Protein AF-A0A7K4HQV3-F1 (afdb_monomer_lite)

pLDDT: mean 88.68, std 7.86, range [53.97, 97.81]

Foldseek 3Di:
DLVQVVCVQQVVRADEDEDPPADFDPAFQDRRNYTYRGPWDFFPCLSVVLVVLSVQLNPDPALQSNLLSLLLSLVSCLQGTPDPVSVVSSVVNNVVSLVVADDFFDDDDFQEAEEADAPPPDQLLCCLVVPVLVVQVVQADPLDRRHFKYKYQADPRGGGRAHQDDDDVSQVVSQVNNCVRCVVSQKHWHWDFRDHPNHTMIMIGMDGNRPD

Secondary structure (DSSP, 8-state):
-HHHHHHHHHS---EEE--TTSPEEEEEEEETTEEEEE-----TTHHHHHHHHHHHHHH--SHHHHHHHHHHHHHHHHHH---HHHHHHHHHHHHHHHHH---SBPPP-SSEEEE-----S--HHHHIIIIIHHHHHHTEETTEES-SEEEESB-TTSBB--BSS--HHHHHHHHHHHHHHHGGGTEEEEEEEEEETTEEEEEEEEEE----

Structure (mmCIF, N/CA/C/O backbone):
data_AF-A0A7K4HQV3-F1
#
_entry.id   AF-A0A7K4HQV3-F1
#
loop_
_atom_site.group_PDB
_atom_site.id
_atom_site.type_symbol
_atom_site.label_atom_id
_atom_site.label_alt_id
_atom_site.label_comp_id
_atom_site.label_asym_id
_atom_site.label_entity_id
_atom_site.label_seq_id
_atom_site.pdbx_PDB_ins_code
_atom_site.Cartn_x
_atom_site.Cartn_y
_atom_site.Cartn_z
_atom_site.occupancy
_atom_site.B_iso_or_equiv
_atom_site.auth_seq_id
_atom_site.auth_comp_id
_atom_site.auth_asym_id
_atom_site.auth_atom_id
_atom_site.pdbx_PDB_model_num
ATOM 1 N N . MET A 1 1 ? 1.157 14.072 -17.081 1.00 61.38 1 MET A N 1
ATOM 2 C CA . MET A 1 1 ? 2.153 13.001 -16.884 1.00 61.38 1 MET A CA 1
ATOM 3 C C . MET A 1 1 ? 1.734 12.016 -15.798 1.00 61.38 1 MET A C 1
ATOM 5 O O . MET A 1 1 ? 1.505 10.875 -16.153 1.00 61.38 1 MET A O 1
ATOM 9 N N . THR A 1 2 ? 1.548 12.394 -14.525 1.00 72.12 2 THR A N 1
ATOM 10 C CA . THR A 1 2 ? 1.150 11.425 -13.471 1.00 72.12 2 THR A CA 1
ATOM 11 C C . THR A 1 2 ? -0.140 10.670 -13.790 1.00 72.12 2 THR A C 1
ATOM 13 O O . THR A 1 2 ? -0.181 9.453 -13.650 1.00 72.12 2 THR A O 1
ATOM 16 N N . ASP A 1 3 ? -1.152 11.357 -14.324 1.00 82.06 3 ASP A N 1
ATOM 17 C CA . ASP A 1 3 ? -2.399 10.707 -14.744 1.00 82.06 3 ASP A CA 1
ATOM 18 C C . ASP A 1 3 ? -2.181 9.700 -15.883 1.00 82.06 3 ASP A C 1
ATOM 20 O O . ASP A 1 3 ? -2.822 8.657 -15.922 1.00 82.06 3 ASP A O 1
ATOM 24 N N . GLU A 1 4 ? -1.234 9.960 -16.787 1.00 87.94 4 GLU A N 1
ATOM 25 C CA . GLU A 1 4 ? -0.892 9.036 -17.874 1.00 87.94 4 GLU A CA 1
ATOM 26 C C . GLU A 1 4 ? -0.144 7.812 -17.341 1.00 87.94 4 GLU A C 1
ATOM 28 O O . GLU A 1 4 ? -0.371 6.705 -17.820 1.00 87.94 4 GLU A O 1
ATOM 33 N N . ILE A 1 5 ? 0.702 7.993 -16.322 1.00 89.44 5 ILE A N 1
ATOM 34 C CA . ILE A 1 5 ? 1.393 6.907 -15.616 1.00 89.44 5 ILE A CA 1
ATOM 35 C C . ILE A 1 5 ? 0.377 6.050 -14.859 1.00 89.44 5 ILE A C 1
ATOM 37 O O . ILE A 1 5 ? 0.402 4.828 -14.987 1.00 89.44 5 ILE A O 1
ATOM 41 N N . TYR A 1 6 ? -0.562 6.676 -14.143 1.00 90.81 6 TYR A N 1
ATOM 42 C CA . TYR A 1 6 ? -1.665 5.984 -13.478 1.00 90.81 6 TYR A CA 1
ATOM 43 C C . TYR A 1 6 ? -2.472 5.147 -14.478 1.00 90.81 6 TYR A C 1
ATOM 45 O O . TYR A 1 6 ? -2.647 3.944 -14.283 1.00 90.81 6 TYR A O 1
ATOM 53 N N . GLN A 1 7 ? -2.914 5.761 -15.582 1.00 91.25 7 GLN A N 1
ATOM 54 C CA . GLN A 1 7 ? -3.636 5.070 -16.656 1.00 91.25 7 GLN A CA 1
ATOM 55 C C . GLN A 1 7 ? -2.802 3.934 -17.255 1.00 91.25 7 GLN A C 1
ATOM 57 O O . GLN A 1 7 ? -3.329 2.886 -17.625 1.00 91.25 7 GLN A O 1
ATOM 62 N N . SER A 1 8 ? -1.487 4.110 -17.33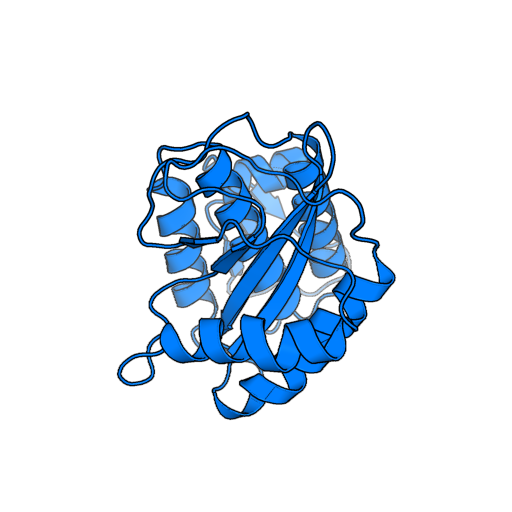7 1.00 93.25 8 SER A N 1
ATOM 63 C CA . SER A 1 8 ? -0.609 3.090 -17.886 1.00 93.25 8 SER A CA 1
ATOM 64 C C . SER A 1 8 ? -0.467 1.869 -16.988 1.00 93.25 8 SER A C 1
ATOM 66 O O . SER A 1 8 ? -0.562 0.731 -17.454 1.00 93.25 8 SER A O 1
ATOM 68 N N . ILE A 1 9 ? -0.319 2.088 -15.685 1.00 92.88 9 ILE A N 1
ATOM 69 C CA . ILE A 1 9 ? -0.199 1.006 -14.710 1.00 92.88 9 ILE A CA 1
ATOM 70 C C . ILE A 1 9 ? -1.549 0.294 -14.537 1.00 92.88 9 ILE A C 1
ATOM 72 O O . ILE A 1 9 ? -1.620 -0.936 -14.616 1.00 92.88 9 ILE A O 1
ATOM 76 N N . PHE A 1 10 ? -2.629 1.052 -14.325 1.00 93.44 10 PHE A N 1
ATOM 77 C CA . PHE A 1 10 ? -3.904 0.510 -13.846 1.00 93.44 10 PHE A CA 1
ATOM 78 C C . PHE A 1 10 ? -4.981 0.338 -14.925 1.00 93.44 10 PHE A C 1
ATOM 80 O O . PHE A 1 10 ? -5.862 -0.502 -14.753 1.00 93.44 10 PHE A O 1
ATOM 87 N N . GLU A 1 11 ? -4.902 1.060 -16.045 1.00 90.75 11 GLU A N 1
ATOM 88 C CA . GLU A 1 11 ? -5.915 1.056 -17.122 1.00 90.75 11 GLU A CA 1
ATOM 89 C C . GLU A 1 11 ? -5.365 0.526 -18.458 1.00 90.75 11 GLU A C 1
ATOM 91 O O . GLU A 1 11 ? -6.038 0.556 -19.484 1.00 90.75 11 GLU A O 1
ATOM 96 N N . SER A 1 12 ? -4.153 -0.033 -18.441 1.00 87.62 12 SER A N 1
ATOM 97 C CA . SER A 1 12 ? -3.495 -0.674 -19.588 1.00 87.62 12 SER A CA 1
ATOM 98 C C . SER A 1 12 ? -3.219 0.249 -20.785 1.00 87.62 12 SER A C 1
ATOM 100 O O . SER A 1 12 ? -3.089 -0.217 -21.918 1.00 87.62 12 SER A O 1
ATOM 102 N N . LYS A 1 13 ? -3.108 1.564 -20.559 1.00 91.75 13 LYS A N 1
ATOM 103 C CA . LYS A 1 13 ? -2.711 2.529 -21.595 1.00 91.75 13 LYS A CA 1
ATOM 104 C C . LYS A 1 13 ? -1.194 2.451 -21.837 1.00 91.75 13 LYS A C 1
ATOM 106 O O . LYS A 1 13 ? -0.432 2.727 -20.916 1.00 91.75 13 LYS A O 1
ATOM 111 N N . PRO A 1 14 ? -0.694 2.108 -23.032 1.00 92.44 14 PRO A N 1
ATOM 112 C CA . PRO A 1 14 ? 0.750 2.024 -23.248 1.00 92.44 14 PRO A CA 1
ATOM 113 C C . PRO A 1 14 ? 1.439 3.372 -23.008 1.00 92.44 14 PRO A C 1
ATOM 115 O O . PRO A 1 14 ? 1.027 4.389 -23.566 1.00 92.44 14 PRO A O 1
ATOM 118 N N . LEU A 1 15 ? 2.494 3.373 -22.193 1.00 92.31 15 LEU A N 1
ATOM 119 C CA . LEU A 1 15 ? 3.346 4.539 -21.969 1.00 92.31 15 LEU A CA 1
ATOM 120 C C . LEU A 1 15 ? 4.792 4.078 -21.809 1.00 92.31 15 LEU A C 1
ATOM 122 O O . LEU A 1 15 ? 5.076 3.157 -21.048 1.00 92.31 15 LEU A O 1
ATOM 126 N N . ALA A 1 16 ? 5.710 4.736 -22.508 1.00 88.50 16 ALA A N 1
ATOM 127 C CA . ALA A 1 16 ? 7.138 4.555 -22.301 1.00 88.50 16 ALA A CA 1
ATOM 128 C C . ALA A 1 16 ? 7.697 5.795 -21.605 1.00 88.50 16 ALA A C 1
ATOM 130 O O . ALA A 1 16 ? 7.571 6.902 -22.127 1.00 88.50 16 ALA A O 1
ATOM 131 N N . LEU A 1 17 ? 8.319 5.603 -20.446 1.00 86.50 17 LEU A N 1
ATOM 132 C CA . LEU A 1 17 ? 9.032 6.648 -19.731 1.00 86.50 17 LEU A CA 1
ATOM 133 C C . LEU A 1 17 ? 10.531 6.467 -19.888 1.00 86.50 17 LEU A C 1
ATOM 135 O O . LEU A 1 17 ? 11.065 5.357 -19.829 1.00 86.50 17 LEU A O 1
ATOM 139 N N . TRP A 1 18 ? 11.194 7.600 -20.050 1.00 82.50 18 TRP A N 1
ATOM 140 C CA . TRP A 1 18 ? 12.636 7.704 -20.034 1.00 82.50 18 TRP A CA 1
ATOM 141 C C . TRP A 1 18 ? 13.006 9.036 -19.391 1.00 82.50 18 TRP A C 1
ATOM 143 O O . TRP A 1 18 ? 12.578 10.092 -19.861 1.00 82.50 18 TRP A O 1
ATOM 153 N N . HIS A 1 19 ? 13.760 8.988 -18.297 1.00 75.62 19 HIS A N 1
ATOM 154 C CA . HIS A 1 19 ? 14.348 10.191 -17.720 1.00 75.62 19 HIS A CA 1
ATOM 155 C C . HIS A 1 19 ? 15.583 10.599 -18.534 1.00 75.62 19 HIS A C 1
ATOM 157 O O . HIS A 1 19 ? 16.521 9.815 -18.684 1.00 75.62 19 HIS A O 1
ATOM 163 N N . ALA A 1 20 ? 15.566 11.817 -19.079 1.00 71.81 20 ALA A N 1
ATOM 164 C CA . ALA A 1 20 ? 16.647 12.325 -19.913 1.00 71.81 20 ALA A CA 1
ATOM 165 C C . ALA A 1 20 ? 17.955 12.442 -19.113 1.00 71.81 20 ALA A C 1
ATOM 167 O O . ALA A 1 20 ? 17.962 12.923 -17.982 1.00 71.81 20 ALA A O 1
ATOM 168 N N . GLY A 1 21 ? 19.066 12.026 -19.724 1.00 72.06 21 GLY A N 1
ATOM 169 C CA . GLY A 1 21 ? 20.391 12.046 -19.093 1.00 72.06 21 GLY A CA 1
ATOM 170 C C . GLY A 1 21 ? 20.757 10.774 -18.322 1.00 72.06 21 GLY A C 1
ATOM 171 O O . GLY A 1 21 ? 21.879 10.681 -17.836 1.00 72.06 21 GLY A O 1
ATOM 172 N N . GLU A 1 22 ? 19.863 9.787 -18.247 1.00 77.25 22 GLU A N 1
ATOM 173 C CA . GLU A 1 22 ? 20.170 8.462 -17.701 1.00 77.25 22 GLU A CA 1
ATOM 174 C C . GLU A 1 22 ? 20.377 7.416 -18.804 1.00 77.25 22 GLU A C 1
ATOM 176 O O . GLU A 1 22 ? 19.813 7.505 -19.904 1.00 77.25 22 GLU A O 1
ATOM 181 N N . GLU A 1 23 ? 21.175 6.393 -18.487 1.00 80.88 23 GLU A N 1
ATOM 182 C CA . GLU A 1 23 ? 21.418 5.261 -19.378 1.00 80.88 23 GLU A CA 1
ATOM 183 C C . GLU A 1 23 ? 20.122 4.517 -19.705 1.00 80.88 23 GLU A C 1
ATOM 185 O O . GLU A 1 23 ? 19.252 4.304 -18.856 1.00 80.88 23 GLU A O 1
ATOM 190 N N . THR A 1 24 ? 20.008 4.101 -20.965 1.00 81.38 24 THR A N 1
ATOM 191 C CA . THR A 1 24 ? 18.892 3.274 -21.421 1.00 81.38 24 THR A CA 1
ATOM 192 C C . THR A 1 24 ? 19.190 1.811 -21.115 1.00 81.38 24 THR A C 1
ATOM 194 O O . THR A 1 24 ? 20.254 1.308 -21.470 1.00 81.38 24 THR A O 1
ATOM 197 N N . ALA A 1 25 ? 18.249 1.127 -20.472 1.00 81.44 25 ALA A N 1
ATOM 1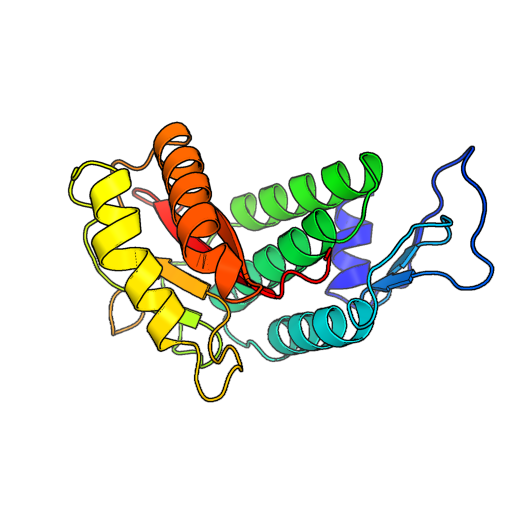98 C CA . ALA A 1 25 ? 18.327 -0.304 -20.230 1.00 81.44 25 ALA A CA 1
ATOM 199 C C . ALA A 1 25 ? 18.208 -1.089 -21.545 1.00 81.44 25 ALA A C 1
ATOM 201 O O . ALA A 1 25 ? 17.421 -0.725 -22.422 1.00 81.44 25 ALA A O 1
ATOM 202 N N . GLY A 1 26 ? 18.936 -2.205 -21.651 1.00 77.50 26 GLY A N 1
ATOM 203 C CA . GLY A 1 26 ? 18.688 -3.201 -22.700 1.00 77.50 26 GLY A CA 1
ATOM 204 C C . GLY A 1 26 ? 17.308 -3.849 -22.550 1.00 77.50 26 GLY A C 1
ATOM 205 O O . GLY A 1 26 ? 16.605 -4.017 -23.543 1.00 77.50 26 GLY A O 1
ATOM 206 N N . ASP A 1 27 ? 16.900 -4.095 -21.300 1.00 80.81 27 ASP A N 1
ATOM 207 C CA . ASP A 1 27 ? 15.597 -4.646 -20.926 1.00 80.81 27 ASP A CA 1
ATOM 208 C C . ASP A 1 27 ? 14.841 -3.661 -20.013 1.00 80.81 27 ASP A C 1
ATOM 210 O O . ASP A 1 27 ? 15.219 -3.473 -18.854 1.00 80.81 27 ASP A O 1
ATOM 214 N N . PRO A 1 28 ? 13.784 -2.993 -20.513 1.00 85.00 28 PRO A N 1
ATOM 215 C CA . PRO A 1 28 ? 12.983 -2.065 -19.721 1.00 85.00 28 PRO A CA 1
ATOM 216 C C . PRO A 1 28 ? 12.217 -2.755 -18.589 1.00 85.00 28 PRO A C 1
ATOM 218 O O . PRO A 1 28 ? 11.672 -3.846 -18.760 1.00 85.00 28 PRO A O 1
ATOM 221 N N . ILE A 1 29 ? 12.052 -2.056 -17.468 1.00 87.75 29 ILE A N 1
ATOM 222 C CA . ILE A 1 29 ? 11.147 -2.492 -16.400 1.00 87.75 29 ILE A CA 1
ATOM 223 C C . ILE A 1 29 ? 9.708 -2.262 -16.854 1.00 87.75 29 ILE A C 1
ATOM 225 O O . ILE A 1 29 ? 9.362 -1.177 -17.328 1.00 87.75 29 ILE A O 1
ATOM 229 N N . VAL A 1 30 ? 8.853 -3.272 -16.687 1.00 89.12 30 VAL A N 1
ATOM 230 C CA . VAL A 1 30 ? 7.440 -3.203 -17.075 1.00 89.12 30 VAL A CA 1
ATOM 231 C C . VAL A 1 30 ? 6.542 -3.266 -15.844 1.00 89.12 30 VAL A C 1
ATOM 233 O O . VAL A 1 30 ? 6.602 -4.216 -15.066 1.00 89.12 30 VAL A O 1
ATOM 236 N N . ILE A 1 31 ? 5.673 -2.264 -15.691 1.00 91.12 31 ILE A N 1
ATOM 237 C CA . ILE A 1 31 ? 4.685 -2.165 -14.611 1.00 91.12 31 ILE A CA 1
ATOM 238 C C . ILE A 1 31 ? 3.304 -1.968 -15.239 1.00 91.12 31 ILE A C 1
ATOM 240 O O . ILE A 1 31 ? 2.933 -0.868 -15.643 1.00 91.12 31 ILE A O 1
ATOM 244 N N . GLY A 1 32 ? 2.524 -3.042 -15.363 1.00 90.50 32 GLY A N 1
ATOM 245 C CA . GLY A 1 32 ? 1.294 -2.996 -16.158 1.00 90.50 32 GLY A CA 1
ATOM 246 C C . GLY A 1 32 ? 1.617 -2.727 -17.628 1.00 90.50 32 GLY A C 1
ATOM 247 O O . GLY A 1 32 ? 2.295 -3.540 -18.250 1.00 90.50 32 GLY A O 1
ATOM 248 N N . SER A 1 33 ? 1.143 -1.609 -18.181 1.00 92.88 33 SER A N 1
ATOM 249 C CA . SER A 1 33 ? 1.500 -1.165 -19.540 1.00 92.88 33 SER A CA 1
ATOM 250 C C . SER A 1 33 ? 2.557 -0.057 -19.567 1.00 92.88 33 SER A C 1
ATOM 252 O O . SER A 1 33 ? 2.883 0.447 -20.646 1.00 92.88 33 SER A O 1
ATOM 254 N N . LEU A 1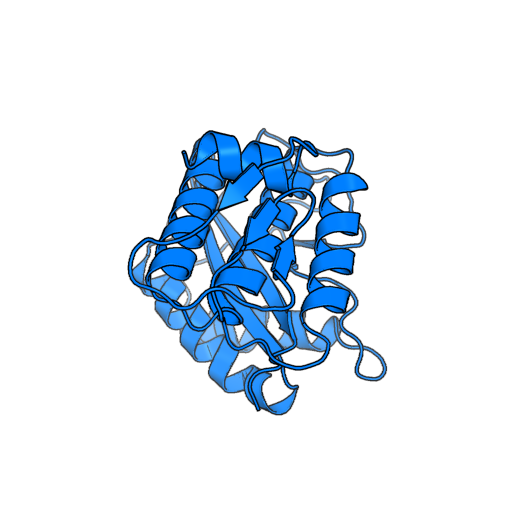 34 ? 3.101 0.306 -18.402 1.00 92.00 34 LEU A N 1
ATOM 255 C CA . LEU A 1 34 ? 4.186 1.268 -18.277 1.00 92.00 34 LEU A CA 1
ATOM 256 C C . LEU A 1 34 ? 5.517 0.577 -18.560 1.00 92.00 34 LEU A C 1
ATOM 258 O O . LEU A 1 34 ? 5.853 -0.404 -17.901 1.00 92.00 34 LEU A O 1
ATOM 262 N N . SER A 1 35 ? 6.290 1.117 -19.495 1.00 91.25 35 SER A N 1
ATOM 263 C CA . SER A 1 35 ? 7.657 0.689 -19.784 1.00 91.25 35 SER A CA 1
ATOM 264 C C . SER A 1 35 ? 8.640 1.763 -19.324 1.00 91.25 35 SER A C 1
ATOM 266 O O . SER A 1 35 ? 8.653 2.871 -19.857 1.00 91.25 35 SER A O 1
ATOM 268 N N . VAL A 1 36 ? 9.459 1.445 -18.326 1.00 89.25 36 VAL A N 1
ATOM 269 C CA . VAL A 1 36 ? 10.523 2.311 -17.811 1.00 89.25 36 VAL A CA 1
ATOM 270 C C . VAL A 1 36 ? 11.832 1.910 -18.473 1.00 89.25 36 VAL A C 1
ATOM 272 O O . VAL A 1 36 ? 12.352 0.823 -18.231 1.00 89.25 36 VAL A O 1
ATOM 275 N N . LYS A 1 37 ? 12.355 2.787 -19.332 1.00 88.50 37 LYS A N 1
ATOM 276 C CA . LYS A 1 37 ? 13.542 2.515 -20.156 1.00 88.50 37 LYS A CA 1
ATOM 277 C C . LYS A 1 37 ? 14.864 2.880 -19.485 1.00 88.50 37 LYS A C 1
ATOM 279 O O . LYS A 1 37 ? 15.915 2.657 -20.071 1.00 88.50 37 LYS A O 1
ATOM 284 N N . ASN A 1 38 ? 14.820 3.465 -18.294 1.00 85.81 38 ASN A N 1
ATOM 285 C CA . ASN A 1 38 ? 16.000 3.788 -17.499 1.00 85.81 38 ASN A CA 1
ATOM 286 C C . ASN A 1 38 ? 16.683 2.507 -16.996 1.00 85.81 38 ASN A C 1
ATOM 288 O O . ASN A 1 38 ? 16.000 1.555 -16.618 1.00 85.81 38 ASN A O 1
ATOM 292 N N . ASN A 1 39 ? 18.017 2.490 -16.971 1.00 84.31 39 ASN A N 1
ATOM 293 C CA . ASN A 1 39 ? 18.809 1.416 -16.371 1.00 84.31 39 ASN A CA 1
ATOM 294 C C . ASN A 1 39 ? 18.710 1.471 -14.837 1.00 84.31 39 ASN A C 1
ATOM 296 O O . ASN A 1 39 ? 19.554 2.059 -14.163 1.00 84.31 39 ASN A O 1
ATOM 300 N N . LEU A 1 40 ? 17.636 0.902 -14.288 1.00 82.62 40 LEU A N 1
ATOM 301 C CA . LEU A 1 40 ? 17.390 0.867 -12.849 1.00 82.62 40 LEU A CA 1
ATOM 302 C C . LEU A 1 40 ? 17.746 -0.503 -12.277 1.00 82.62 40 LEU A C 1
ATOM 304 O O . LEU A 1 40 ? 17.400 -1.541 -12.840 1.00 82.62 40 LEU A O 1
ATOM 308 N N . LYS A 1 41 ? 18.376 -0.505 -11.102 1.00 81.06 41 LYS A N 1
ATOM 309 C CA . LYS A 1 41 ? 18.556 -1.731 -10.325 1.00 81.06 41 LYS A CA 1
ATOM 310 C C . LYS A 1 41 ? 17.224 -2.147 -9.712 1.00 81.06 41 LYS A C 1
ATOM 312 O O . LYS A 1 41 ? 16.535 -1.334 -9.098 1.00 81.06 41 LYS A O 1
ATOM 317 N N . MET A 1 42 ? 16.894 -3.425 -9.853 1.00 83.00 42 MET A N 1
ATOM 318 C CA . MET A 1 42 ? 15.751 -4.053 -9.204 1.00 83.00 42 MET A CA 1
ATOM 319 C C . MET A 1 42 ? 16.185 -5.350 -8.528 1.00 83.00 42 MET A C 1
ATOM 321 O O . MET A 1 42 ? 16.917 -6.124 -9.147 1.00 83.00 42 MET A O 1
ATOM 325 N N . PRO A 1 43 ? 15.713 -5.623 -7.303 1.00 88.56 43 PRO A N 1
ATOM 326 C CA . PRO A 1 43 ? 15.921 -6.920 -6.683 1.00 88.56 43 PRO A CA 1
ATOM 327 C C . PRO A 1 43 ? 15.271 -8.062 -7.469 1.00 88.56 43 PRO A C 1
ATOM 329 O O . PRO A 1 43 ? 14.213 -7.896 -8.089 1.00 88.56 43 PRO A O 1
ATOM 332 N N . ASP A 1 44 ? 15.875 -9.245 -7.384 1.00 87.25 44 ASP A N 1
ATOM 333 C CA . ASP A 1 44 ? 15.338 -10.454 -8.002 1.00 87.25 44 ASP A CA 1
ATOM 334 C C . ASP A 1 44 ? 13.922 -10.762 -7.499 1.00 87.25 44 ASP A C 1
ATOM 336 O O . ASP A 1 44 ? 13.594 -10.623 -6.320 1.00 87.25 44 ASP A O 1
ATOM 340 N N . GLY A 1 45 ? 13.053 -11.191 -8.417 1.00 88.88 45 GLY A N 1
ATOM 341 C CA . GLY A 1 45 ? 11.659 -11.520 -8.113 1.00 88.88 45 GLY A CA 1
ATOM 342 C C . GLY A 1 45 ? 10.736 -10.312 -7.930 1.00 88.88 45 GLY A C 1
ATOM 343 O O . GLY A 1 45 ? 9.519 -10.504 -7.833 1.00 88.88 45 GLY A O 1
ATOM 344 N N . ALA A 1 46 ? 11.259 -9.079 -7.958 1.00 91.19 46 ALA A N 1
ATOM 345 C CA . ALA A 1 46 ? 10.436 -7.901 -7.724 1.00 91.19 46 ALA A CA 1
ATOM 346 C C . ALA A 1 46 ? 9.357 -7.690 -8.807 1.00 91.19 46 ALA A C 1
ATOM 348 O O . ALA A 1 46 ? 8.195 -7.405 -8.512 1.00 91.19 46 ALA A O 1
ATOM 349 N N . GLY A 1 47 ? 9.697 -7.948 -10.074 1.00 91.69 47 GLY A N 1
ATOM 350 C CA . GLY A 1 47 ? 8.727 -7.917 -11.175 1.00 91.69 47 GLY A CA 1
ATOM 351 C C . GLY A 1 47 ? 7.563 -8.896 -10.982 1.00 91.69 47 GLY A C 1
ATOM 352 O O . GLY A 1 47 ? 6.400 -8.522 -11.135 1.00 91.69 47 GLY A O 1
ATOM 353 N N . THR A 1 48 ? 7.856 -10.135 -10.576 1.00 92.38 48 THR A N 1
ATOM 354 C CA . THR A 1 48 ? 6.849 -11.186 -10.351 1.00 92.38 48 THR A CA 1
ATOM 355 C C . THR A 1 48 ? 5.889 -10.823 -9.219 1.00 92.38 48 THR A C 1
ATOM 357 O O . THR A 1 48 ? 4.671 -10.994 -9.342 1.00 92.38 48 THR A O 1
ATOM 360 N N . TYR A 1 49 ? 6.417 -10.285 -8.118 1.00 93.00 49 TYR A N 1
ATOM 361 C CA . TYR A 1 49 ? 5.588 -9.872 -6.991 1.00 93.00 49 TYR A CA 1
ATOM 362 C C . TYR A 1 49 ? 4.757 -8.625 -7.328 1.00 93.00 49 TYR A C 1
ATOM 364 O O . TYR A 1 49 ? 3.553 -8.596 -7.071 1.00 93.00 49 TYR A O 1
ATOM 372 N N . GLY A 1 50 ? 5.350 -7.638 -8.008 1.00 94.56 50 GLY A N 1
ATOM 373 C CA . GLY A 1 50 ? 4.626 -6.477 -8.527 1.00 94.56 50 GLY A CA 1
ATOM 374 C C . GLY A 1 50 ? 3.477 -6.861 -9.470 1.00 94.56 50 GLY A C 1
ATOM 375 O O . GLY A 1 50 ? 2.384 -6.302 -9.373 1.00 94.56 50 GLY A O 1
ATOM 376 N N . ALA A 1 51 ? 3.667 -7.870 -10.328 1.00 94.69 51 ALA A N 1
ATOM 377 C CA . ALA A 1 51 ? 2.605 -8.405 -11.182 1.00 94.69 51 ALA A CA 1
ATOM 378 C C . ALA A 1 51 ? 1.471 -9.061 -10.374 1.00 94.69 51 ALA A C 1
ATOM 380 O O . ALA A 1 51 ? 0.298 -8.892 -10.714 1.00 94.69 51 ALA A O 1
ATOM 381 N N . THR A 1 52 ? 1.802 -9.754 -9.279 1.00 94.75 52 THR A N 1
ATOM 382 C CA . THR A 1 52 ? 0.809 -10.322 -8.349 1.00 94.75 52 THR A CA 1
ATOM 383 C C . THR A 1 52 ? -0.052 -9.223 -7.729 1.00 94.75 52 THR A C 1
ATOM 385 O O . THR A 1 52 ? -1.280 -9.290 -7.789 1.00 94.75 52 THR A O 1
ATOM 388 N N . LEU A 1 53 ? 0.578 -8.169 -7.203 1.00 95.94 53 LEU A N 1
ATOM 389 C CA . LEU A 1 53 ? -0.124 -7.029 -6.611 1.00 95.94 53 LEU A CA 1
ATOM 390 C C . LEU A 1 53 ? -1.009 -6.293 -7.629 1.00 95.94 53 LEU A C 1
ATOM 392 O O . LEU A 1 53 ? -2.148 -5.929 -7.324 1.00 95.94 53 LEU A O 1
ATOM 396 N N . LEU A 1 54 ? -0.531 -6.120 -8.863 1.00 96.56 54 LEU A N 1
ATOM 397 C CA . LEU A 1 54 ? -1.338 -5.549 -9.940 1.00 96.56 54 LEU A CA 1
ATOM 398 C C . LEU A 1 54 ? -2.543 -6.441 -10.286 1.00 96.56 54 LEU A C 1
ATOM 400 O O . LEU A 1 54 ? -3.631 -5.931 -10.562 1.00 96.56 54 LEU A O 1
ATOM 404 N N . GLY A 1 55 ? -2.374 -7.764 -10.237 1.00 95.56 55 GLY A N 1
ATOM 405 C CA . GLY A 1 55 ? -3.462 -8.732 -10.373 1.00 95.56 55 GLY A CA 1
ATOM 406 C C . GLY A 1 55 ? -4.561 -8.523 -9.329 1.00 95.56 55 GLY A C 1
ATOM 407 O O . GLY A 1 55 ? -5.735 -8.464 -9.693 1.00 95.56 55 GLY A O 1
ATOM 408 N N . LEU A 1 56 ? -4.192 -8.310 -8.061 1.00 94.88 56 LEU A N 1
ATOM 409 C CA . LEU A 1 56 ? -5.143 -8.005 -6.982 1.00 94.88 56 LEU A CA 1
ATOM 410 C C . LEU A 1 56 ? -5.902 -6.697 -7.238 1.00 94.88 56 LEU A C 1
ATOM 412 O O . LEU A 1 56 ? -7.123 -6.653 -7.091 1.00 94.88 56 LEU A O 1
ATOM 416 N N . CYS A 1 57 ? -5.205 -5.651 -7.698 1.00 95.06 57 CYS A N 1
ATOM 417 C CA . CYS A 1 57 ? -5.842 -4.383 -8.068 1.00 95.06 57 CYS A CA 1
ATOM 418 C C . CYS A 1 57 ? -6.930 -4.588 -9.137 1.00 95.06 57 CYS A C 1
ATOM 420 O O . CYS A 1 57 ? -8.011 -4.007 -9.052 1.00 95.06 57 CYS A O 1
ATOM 422 N N . ARG A 1 58 ? -6.648 -5.421 -10.147 1.00 94.06 58 ARG A N 1
ATOM 423 C CA . ARG A 1 58 ? -7.575 -5.714 -11.253 1.00 94.06 58 ARG A CA 1
ATOM 424 C C . ARG A 1 58 ? -8.738 -6.612 -10.830 1.00 94.06 58 ARG A C 1
ATOM 426 O O . ARG A 1 58 ? -9.839 -6.448 -11.347 1.00 94.06 58 ARG A O 1
ATOM 433 N N . ALA A 1 59 ? -8.499 -7.546 -9.911 1.00 92.94 59 ALA A N 1
ATOM 434 C CA . ALA A 1 59 ? -9.512 -8.477 -9.422 1.00 92.94 59 ALA A CA 1
ATOM 435 C C . ALA A 1 59 ? -10.532 -7.814 -8.478 1.00 92.94 59 ALA A C 1
ATOM 437 O O . ALA A 1 59 ? -11.706 -8.189 -8.493 1.00 92.94 59 ALA A O 1
ATOM 438 N N . SER A 1 60 ? -10.108 -6.811 -7.699 1.00 91.88 60 SER A N 1
ATOM 439 C CA . SER A 1 60 ? -10.972 -6.107 -6.746 1.00 91.88 60 SER A CA 1
ATOM 440 C C . SER A 1 60 ? -12.126 -5.397 -7.451 1.00 91.88 60 SER A C 1
ATOM 442 O O . SER A 1 60 ? -11.914 -4.474 -8.245 1.00 91.88 60 SER A O 1
ATOM 444 N N . ARG A 1 61 ? -13.364 -5.786 -7.132 1.00 89.44 61 ARG A N 1
ATOM 445 C CA . ARG A 1 61 ? -14.588 -5.145 -7.651 1.00 89.44 61 ARG A CA 1
ATOM 446 C C . ARG A 1 61 ? -14.967 -3.894 -6.867 1.00 89.44 61 ARG A C 1
ATOM 448 O O . ARG A 1 61 ? -15.482 -2.950 -7.459 1.00 89.44 61 ARG A O 1
ATOM 455 N N . ASN A 1 62 ? -14.661 -3.876 -5.574 1.00 91.44 62 ASN A N 1
ATOM 456 C CA . ASN A 1 62 ? -14.904 -2.731 -4.716 1.00 91.44 62 ASN A CA 1
ATOM 457 C C . ASN A 1 62 ? -13.867 -1.629 -4.989 1.00 91.44 62 ASN A C 1
ATOM 459 O O . ASN A 1 62 ? -12.657 -1.886 -5.007 1.00 91.44 62 ASN A O 1
ATOM 463 N N . LEU A 1 63 ? -14.345 -0.404 -5.224 1.00 91.69 63 LEU A N 1
ATOM 464 C CA . LEU A 1 63 ? -13.495 0.739 -5.569 1.00 91.69 63 LEU A CA 1
ATOM 465 C C . LEU A 1 63 ? -12.572 1.139 -4.413 1.00 91.69 63 LEU A C 1
ATOM 467 O O . LEU A 1 63 ? -11.402 1.422 -4.652 1.00 91.69 63 LEU A O 1
ATOM 471 N N . ASN A 1 64 ? -13.056 1.088 -3.171 1.00 94.19 64 ASN A N 1
ATOM 472 C CA . ASN A 1 64 ? -12.268 1.441 -1.991 1.00 94.19 64 ASN A CA 1
ATOM 473 C C . ASN A 1 64 ? -11.119 0.456 -1.768 1.00 94.19 64 ASN A C 1
ATOM 475 O O . ASN A 1 64 ? -9.963 0.861 -1.636 1.00 94.19 64 ASN A O 1
ATOM 479 N N . THR A 1 65 ? -11.419 -0.844 -1.801 1.00 94.06 65 THR A N 1
ATOM 480 C CA . THR A 1 65 ? -10.411 -1.911 -1.752 1.00 94.06 65 THR A CA 1
ATOM 481 C C . THR A 1 65 ? -9.401 -1.749 -2.886 1.00 94.06 65 THR A C 1
ATOM 483 O O . THR A 1 65 ? -8.194 -1.798 -2.647 1.00 94.06 65 THR A O 1
ATOM 486 N N . ARG A 1 66 ? -9.873 -1.482 -4.112 1.00 94.81 66 ARG A N 1
ATOM 487 C CA . ARG A 1 66 ? -8.997 -1.258 -5.266 1.00 94.81 66 ARG A CA 1
ATOM 488 C C . ARG A 1 66 ? -8.048 -0.090 -5.012 1.00 94.81 66 ARG A C 1
ATOM 490 O O . ARG A 1 66 ? -6.852 -0.267 -5.203 1.00 94.81 66 ARG A O 1
ATOM 497 N N . SER A 1 67 ? -8.538 1.054 -4.542 1.00 95.31 67 SER A N 1
ATOM 498 C CA . SER A 1 67 ? -7.706 2.219 -4.214 1.00 95.31 67 SER A CA 1
ATOM 499 C C . SER A 1 67 ? -6.617 1.881 -3.189 1.00 95.31 67 SER A C 1
ATOM 501 O O . SER A 1 67 ? -5.449 2.205 -3.397 1.00 95.31 67 SER A O 1
ATOM 503 N N . ILE A 1 68 ? -6.952 1.153 -2.122 1.00 96.50 68 ILE A N 1
ATOM 504 C CA . ILE A 1 68 ? -5.969 0.715 -1.119 1.00 96.50 68 ILE A CA 1
ATOM 505 C C . ILE A 1 68 ? -4.915 -0.233 -1.719 1.00 96.50 68 ILE A C 1
ATOM 507 O O . ILE A 1 68 ? -3.723 -0.078 -1.456 1.00 96.50 68 ILE A O 1
ATOM 511 N N . LEU A 1 69 ? -5.322 -1.187 -2.560 1.00 96.44 69 LEU A N 1
ATOM 512 C CA . LEU A 1 69 ? -4.393 -2.098 -3.241 1.00 96.44 69 LEU A CA 1
ATOM 513 C C . LEU A 1 69 ? -3.498 -1.367 -4.254 1.00 96.44 69 LEU A C 1
ATOM 515 O O . LEU A 1 69 ? -2.329 -1.715 -4.411 1.00 96.44 69 LEU A O 1
ATOM 519 N N . GLN A 1 70 ? -4.012 -0.324 -4.908 1.00 96.88 70 GLN A N 1
ATOM 520 C CA . GLN A 1 70 ? -3.214 0.539 -5.779 1.00 96.88 70 GLN A CA 1
ATOM 521 C C . GLN A 1 70 ? -2.161 1.311 -4.976 1.00 96.88 70 GLN A C 1
ATOM 523 O O . GLN A 1 70 ? -1.012 1.375 -5.408 1.00 96.88 70 GLN A O 1
ATOM 528 N N . MET A 1 71 ? -2.509 1.828 -3.788 1.00 97.50 71 MET A N 1
ATOM 529 C CA . MET A 1 71 ? -1.531 2.441 -2.878 1.00 97.50 71 MET A CA 1
ATOM 530 C C . MET A 1 71 ? -0.441 1.443 -2.475 1.00 97.50 71 MET A C 1
ATOM 532 O O . MET A 1 71 ? 0.736 1.785 -2.527 1.00 97.50 71 MET A O 1
ATOM 536 N N . LEU A 1 72 ? -0.819 0.204 -2.143 1.00 97.56 72 LEU A N 1
ATOM 537 C CA . LEU A 1 72 ? 0.124 -0.873 -1.830 1.00 97.56 72 LEU A CA 1
ATOM 538 C C . LEU A 1 72 ? 1.085 -1.143 -2.995 1.00 97.56 72 LEU A C 1
ATOM 540 O O . LEU A 1 72 ? 2.287 -1.252 -2.774 1.00 97.56 72 LEU A O 1
ATOM 544 N N . LEU A 1 73 ? 0.578 -1.234 -4.230 1.00 97.19 73 LEU A N 1
ATOM 545 C CA . LEU A 1 73 ? 1.423 -1.414 -5.413 1.00 97.19 73 LEU A CA 1
ATOM 546 C C . LEU A 1 73 ? 2.391 -0.235 -5.590 1.00 97.19 73 LEU A C 1
ATOM 548 O O . LEU A 1 73 ? 3.559 -0.441 -5.914 1.00 97.19 73 LEU A O 1
ATOM 552 N N . CYS A 1 74 ? 1.921 0.996 -5.384 1.00 96.38 74 CYS A N 1
ATOM 553 C CA . CYS A 1 74 ? 2.770 2.175 -5.486 1.00 96.38 74 CYS A CA 1
ATOM 554 C C . CYS A 1 74 ? 3.857 2.201 -4.405 1.00 96.38 74 CYS A C 1
ATOM 556 O O . CYS A 1 74 ? 5.004 2.477 -4.744 1.00 96.38 74 CYS A O 1
ATOM 558 N N . GLU A 1 75 ? 3.541 1.873 -3.148 1.00 96.69 75 GLU A N 1
ATOM 559 C CA . GLU A 1 75 ? 4.546 1.784 -2.078 1.00 96.69 75 GLU A CA 1
ATOM 560 C C . GLU A 1 75 ? 5.547 0.656 -2.331 1.00 96.69 75 GLU A C 1
ATOM 562 O O . GLU A 1 75 ? 6.751 0.843 -2.175 1.00 96.69 75 GLU A O 1
ATOM 567 N N . TYR A 1 76 ? 5.076 -0.487 -2.830 1.00 96.06 76 TYR A N 1
ATOM 568 C CA . TYR A 1 76 ? 5.938 -1.593 -3.226 1.00 96.06 76 TYR A CA 1
ATOM 569 C C . TYR A 1 76 ? 7.000 -1.160 -4.250 1.00 96.06 76 TYR A C 1
ATOM 571 O O . TYR A 1 76 ? 8.191 -1.424 -4.064 1.00 96.06 76 TYR A O 1
ATOM 579 N N . TRP A 1 77 ? 6.585 -0.469 -5.316 1.00 93.94 77 TRP A N 1
ATOM 580 C CA . TRP A 1 77 ? 7.504 0.019 -6.345 1.00 93.94 77 TRP A CA 1
ATOM 581 C C . TRP A 1 77 ? 8.375 1.169 -5.861 1.00 93.94 77 TRP A C 1
ATOM 583 O O . TRP A 1 77 ? 9.567 1.185 -6.153 1.00 93.94 77 TRP A O 1
ATOM 593 N N . ARG A 1 78 ? 7.809 2.102 -5.092 1.00 92.81 78 ARG A N 1
ATOM 594 C CA . ARG A 1 78 ? 8.550 3.203 -4.468 1.00 92.81 78 ARG A CA 1
ATOM 595 C C . ARG A 1 78 ? 9.674 2.690 -3.578 1.00 92.81 78 ARG A C 1
ATOM 597 O O . ARG A 1 78 ? 10.763 3.254 -3.601 1.00 92.81 78 ARG A O 1
ATOM 604 N N . TYR A 1 79 ? 9.408 1.637 -2.809 1.00 92.69 79 TYR A N 1
ATOM 605 C CA . TYR A 1 79 ? 10.401 1.010 -1.957 1.00 92.69 79 TYR A CA 1
ATOM 606 C C . TYR A 1 79 ? 11.479 0.335 -2.803 1.00 92.69 79 TYR A C 1
ATOM 608 O O . TYR A 1 79 ? 12.651 0.647 -2.629 1.00 92.69 79 TYR A O 1
ATOM 616 N N . HIS A 1 80 ? 11.117 -0.546 -3.741 1.00 91.56 80 HIS A N 1
ATOM 617 C CA . HIS A 1 80 ? 12.082 -1.397 -4.451 1.00 91.56 80 HIS A CA 1
ATOM 618 C C . HIS A 1 80 ? 12.840 -0.718 -5.601 1.00 91.56 80 HIS A C 1
ATOM 620 O O . HIS A 1 80 ? 13.933 -1.173 -5.934 1.00 91.56 80 HIS A O 1
ATOM 626 N N . LEU A 1 81 ? 12.309 0.352 -6.199 1.00 86.81 81 LEU A N 1
ATOM 627 C CA . LEU A 1 81 ? 13.005 1.111 -7.241 1.00 86.81 81 LEU A CA 1
ATOM 628 C C . LEU A 1 81 ? 13.917 2.152 -6.595 1.00 86.81 81 LEU A C 1
ATOM 630 O O . LEU A 1 81 ? 13.463 3.176 -6.090 1.00 86.81 81 LEU A O 1
ATOM 634 N N . GLU A 1 82 ? 15.224 1.915 -6.644 1.00 73.88 82 GLU A N 1
ATOM 635 C CA . GLU A 1 82 ? 16.246 2.813 -6.090 1.00 73.88 82 GLU A CA 1
ATOM 636 C C . GLU A 1 82 ? 16.513 4.025 -6.995 1.00 73.88 82 GLU A C 1
ATOM 638 O O . GLU A 1 82 ? 17.635 4.284 -7.420 1.00 73.88 82 GLU A O 1
ATOM 643 N N . CYS A 1 83 ? 15.464 4.783 -7.315 1.00 79.62 83 CYS A N 1
ATOM 644 C CA . CYS A 1 83 ? 15.552 6.008 -8.099 1.00 79.62 83 CYS A CA 1
ATOM 645 C C . CYS A 1 83 ? 14.688 7.098 -7.469 1.00 79.62 83 CYS A C 1
ATOM 647 O O . CYS A 1 83 ? 13.469 6.954 -7.371 1.00 79.62 83 CYS A O 1
ATOM 649 N N . GLY A 1 84 ? 15.310 8.218 -7.088 1.00 77.44 84 GLY A N 1
ATOM 650 C CA . GLY A 1 84 ? 14.612 9.344 -6.459 1.00 77.44 84 GLY A CA 1
ATOM 651 C C . GLY A 1 84 ? 13.459 9.885 -7.311 1.00 77.44 84 GLY A C 1
ATOM 652 O O . GLY A 1 84 ? 12.387 10.163 -6.778 1.00 77.44 84 GLY A O 1
ATOM 653 N N . HIS A 1 85 ? 13.633 9.949 -8.636 1.00 82.56 85 HIS A N 1
ATOM 654 C CA . HIS A 1 85 ? 12.598 10.422 -9.559 1.00 82.56 85 HIS A CA 1
ATOM 655 C C . HIS A 1 85 ? 11.369 9.508 -9.570 1.00 82.56 85 HIS A C 1
ATOM 657 O O . HIS A 1 85 ? 10.244 9.984 -9.407 1.00 82.56 85 HIS A O 1
ATOM 663 N N . PHE A 1 86 ? 11.570 8.193 -9.698 1.00 81.50 86 PHE A N 1
ATOM 664 C CA . PHE A 1 86 ? 10.465 7.236 -9.621 1.00 81.50 86 PHE A CA 1
ATOM 665 C C . PHE A 1 86 ? 9.846 7.207 -8.224 1.00 81.50 86 PHE A C 1
ATOM 667 O O . PHE A 1 86 ? 8.623 7.171 -8.109 1.00 81.50 86 PHE A O 1
ATOM 674 N N . GLY A 1 87 ? 10.655 7.338 -7.171 1.00 86.06 87 GLY A N 1
ATOM 675 C CA . GLY A 1 87 ? 10.168 7.483 -5.804 1.00 86.06 87 GLY A CA 1
ATOM 676 C C . GLY A 1 87 ? 9.180 8.646 -5.650 1.00 86.06 87 GLY A C 1
ATOM 677 O O . GLY A 1 87 ? 8.107 8.468 -5.071 1.00 86.06 87 GLY A O 1
ATOM 678 N N . SER A 1 88 ? 9.486 9.812 -6.232 1.00 87.62 88 SER A N 1
ATOM 679 C CA . SER A 1 88 ? 8.570 10.962 -6.266 1.00 87.62 88 SER A CA 1
ATOM 680 C C . SER A 1 88 ? 7.305 10.695 -7.084 1.00 87.62 88 SER A C 1
ATOM 682 O O . SER A 1 88 ? 6.218 11.081 -6.657 1.00 87.62 88 SER A O 1
ATOM 684 N N . VAL A 1 89 ? 7.415 10.015 -8.231 1.00 89.62 89 VAL A N 1
ATOM 685 C CA . VAL A 1 89 ? 6.258 9.651 -9.071 1.00 89.62 89 VAL A CA 1
ATOM 686 C C . VAL A 1 89 ? 5.284 8.750 -8.310 1.00 89.62 89 VAL A C 1
ATOM 688 O O . VAL A 1 89 ? 4.088 9.042 -8.269 1.00 89.62 89 VAL A O 1
ATOM 691 N N . PHE A 1 90 ? 5.775 7.686 -7.671 1.00 92.12 90 PHE A N 1
ATOM 692 C CA . PHE A 1 90 ? 4.930 6.781 -6.887 1.00 92.12 90 PHE A CA 1
ATOM 693 C C . PHE A 1 90 ? 4.354 7.459 -5.642 1.00 92.12 90 PHE A C 1
ATOM 695 O O . PHE A 1 90 ? 3.168 7.286 -5.369 1.00 92.12 90 PHE A O 1
ATOM 702 N N . GLY A 1 91 ? 5.141 8.286 -4.942 1.00 92.50 91 GLY A N 1
ATOM 703 C CA . GLY A 1 91 ? 4.649 9.104 -3.828 1.00 92.50 91 GLY A CA 1
ATOM 704 C C . GLY A 1 91 ? 3.482 10.003 -4.244 1.00 92.50 91 GLY A C 1
ATOM 705 O O . GLY A 1 91 ? 2.430 10.003 -3.609 1.00 92.50 91 GLY A O 1
ATOM 706 N N . HIS A 1 92 ? 3.615 10.689 -5.379 1.00 92.25 92 HIS A N 1
ATOM 707 C CA . HIS A 1 92 ? 2.555 11.545 -5.897 1.00 92.25 92 HIS A CA 1
ATOM 708 C C . HIS A 1 92 ? 1.316 10.754 -6.362 1.00 92.25 92 HIS A C 1
ATOM 710 O O . HIS A 1 92 ? 0.193 11.205 -6.141 1.00 92.25 92 HIS A O 1
ATOM 716 N N . MET A 1 93 ? 1.477 9.556 -6.937 1.00 93.12 93 MET A N 1
ATOM 717 C CA . MET A 1 93 ? 0.337 8.677 -7.248 1.00 93.12 93 MET A CA 1
ATOM 718 C C . MET A 1 93 ? -0.415 8.229 -5.990 1.00 93.12 93 MET A C 1
ATOM 720 O O . MET A 1 93 ? -1.644 8.204 -5.996 1.00 93.12 93 MET A O 1
ATOM 724 N N . ILE A 1 94 ? 0.293 7.917 -4.902 1.00 95.06 94 ILE A N 1
ATOM 725 C CA . ILE A 1 94 ? -0.333 7.575 -3.615 1.00 95.06 94 ILE A CA 1
ATOM 726 C C . ILE A 1 94 ? -1.172 8.744 -3.108 1.00 95.06 94 ILE A C 1
ATOM 728 O O . ILE A 1 94 ? -2.310 8.546 -2.677 1.00 95.06 94 ILE A O 1
ATOM 732 N N . ASP A 1 95 ? -0.646 9.965 -3.202 1.00 93.00 95 ASP A N 1
ATOM 733 C CA . ASP A 1 95 ? -1.402 11.158 -2.843 1.00 93.00 95 ASP A CA 1
ATOM 734 C C . ASP A 1 95 ? -2.632 11.319 -3.738 1.00 93.00 95 ASP A C 1
ATOM 736 O O . ASP A 1 95 ? -3.727 11.521 -3.216 1.00 93.00 95 ASP A O 1
ATOM 740 N N . GLN A 1 96 ? -2.513 11.158 -5.059 1.00 91.31 96 GLN A N 1
ATOM 741 C CA . GLN A 1 96 ? -3.669 11.209 -5.961 1.00 91.31 96 GLN A CA 1
ATOM 742 C C . GLN A 1 96 ? -4.741 10.175 -5.593 1.00 91.31 96 GLN A C 1
ATOM 744 O O . GLN A 1 96 ? -5.925 10.510 -5.576 1.00 91.31 96 GLN A O 1
ATOM 749 N N . ILE A 1 97 ? -4.350 8.941 -5.262 1.00 92.19 97 ILE A N 1
ATOM 750 C CA . ILE A 1 97 ? -5.292 7.896 -4.844 1.00 92.19 97 ILE A CA 1
ATOM 751 C C . ILE A 1 97 ? -6.015 8.305 -3.553 1.00 92.19 97 ILE A C 1
ATOM 753 O O . ILE A 1 97 ? -7.238 8.203 -3.489 1.00 92.19 97 ILE A O 1
ATOM 757 N N . LYS A 1 98 ? -5.298 8.849 -2.558 1.00 91.56 98 LYS A N 1
ATOM 758 C CA . LYS A 1 98 ? -5.912 9.383 -1.326 1.00 91.56 98 LYS A CA 1
ATOM 759 C C . LYS A 1 98 ? -6.893 10.526 -1.615 1.00 91.56 98 LYS A C 1
ATOM 761 O O . LYS A 1 98 ? -7.940 10.596 -0.981 1.00 91.56 98 LYS A O 1
ATOM 766 N N . HIS A 1 99 ? -6.572 11.410 -2.564 1.00 88.00 99 HIS A N 1
ATOM 767 C CA . HIS A 1 99 ? -7.410 12.564 -2.919 1.00 88.00 99 HIS A CA 1
ATOM 768 C C . HIS A 1 99 ? -8.676 12.193 -3.696 1.00 88.00 99 HIS A C 1
ATOM 770 O O . HIS A 1 99 ? -9.671 12.904 -3.585 1.00 88.00 99 HIS A O 1
ATOM 776 N N . ARG A 1 100 ? -8.670 11.088 -4.456 1.00 85.88 100 ARG A N 1
ATOM 777 C CA . ARG A 1 100 ? -9.888 10.563 -5.105 1.00 85.88 100 ARG A CA 1
ATOM 778 C C . ARG A 1 100 ? -10.959 10.156 -4.090 1.00 85.88 100 ARG A C 1
ATOM 780 O O . ARG A 1 100 ? -12.130 10.108 -4.448 1.00 85.88 100 ARG A O 1
ATOM 787 N N . GLY A 1 101 ? -10.558 9.945 -2.837 1.00 80.31 101 GLY A N 1
ATOM 788 C CA . GLY A 1 101 ? -11.449 9.649 -1.729 1.00 80.31 101 GLY A CA 1
ATOM 789 C C . GLY A 1 101 ? -11.797 8.169 -1.631 1.00 80.31 101 GLY A C 1
ATOM 790 O O . GLY A 1 101 ? -11.564 7.374 -2.541 1.00 80.31 101 GLY A O 1
ATOM 791 N N . ILE A 1 102 ? -12.330 7.813 -0.468 1.00 88.25 102 ILE A N 1
ATOM 792 C CA . ILE A 1 102 ? -12.889 6.500 -0.168 1.00 88.25 102 ILE A CA 1
ATOM 793 C C . ILE A 1 102 ? -14.363 6.725 0.170 1.00 88.25 102 ILE A C 1
ATOM 795 O O . ILE A 1 102 ? -14.686 7.553 1.026 1.00 88.25 102 ILE A O 1
ATOM 799 N N . ASP A 1 103 ? -15.238 5.997 -0.519 1.00 81.38 103 ASP A N 1
ATOM 800 C CA . ASP A 1 103 ? -16.688 6.043 -0.331 1.00 81.38 103 ASP A CA 1
ATOM 801 C C . ASP A 1 103 ? -17.108 5.323 0.955 1.00 81.38 103 ASP A C 1
ATOM 803 O O . ASP A 1 103 ? -16.318 4.629 1.582 1.00 81.38 103 ASP A O 1
ATOM 807 N N . SER A 1 104 ? -18.375 5.433 1.349 1.00 77.62 104 SER A N 1
ATOM 808 C CA . SER A 1 104 ? -18.864 5.085 2.693 1.00 77.62 104 SER A CA 1
ATOM 809 C C . SER A 1 104 ? -18.697 3.628 3.159 1.00 77.62 104 SER A C 1
ATOM 811 O O . SER A 1 104 ? -18.866 3.369 4.354 1.00 77.62 104 SER A O 1
ATOM 813 N N . ARG A 1 105 ? -18.394 2.666 2.274 1.00 89.62 105 ARG A N 1
ATOM 814 C CA . ARG A 1 105 ? -18.390 1.237 2.627 1.00 89.62 105 ARG A CA 1
ATOM 815 C C . ARG A 1 105 ? -17.322 0.419 1.900 1.00 89.62 105 ARG A C 1
ATOM 817 O O . ARG A 1 105 ? -17.139 0.539 0.691 1.00 89.62 105 ARG A O 1
ATOM 824 N N . PHE A 1 106 ? -16.665 -0.469 2.636 1.00 92.44 106 PHE A N 1
ATOM 825 C CA . PHE A 1 106 ? -15.857 -1.559 2.093 1.00 92.44 106 PHE A CA 1
ATOM 826 C C . PHE A 1 106 ? -16.696 -2.825 1.921 1.00 92.44 106 PHE A C 1
ATOM 828 O O . PHE A 1 106 ? -17.595 -3.114 2.708 1.00 92.44 106 PHE A O 1
ATOM 835 N N . GLU A 1 107 ? -16.371 -3.613 0.906 1.00 89.56 107 GLU A N 1
ATOM 836 C CA . GLU A 1 107 ? -16.848 -4.992 0.788 1.00 89.56 107 GLU A CA 1
ATOM 837 C C . GLU A 1 107 ? -15.770 -5.941 1.303 1.00 89.56 107 GLU A C 1
ATOM 839 O O . GLU A 1 107 ? -14.582 -5.628 1.211 1.0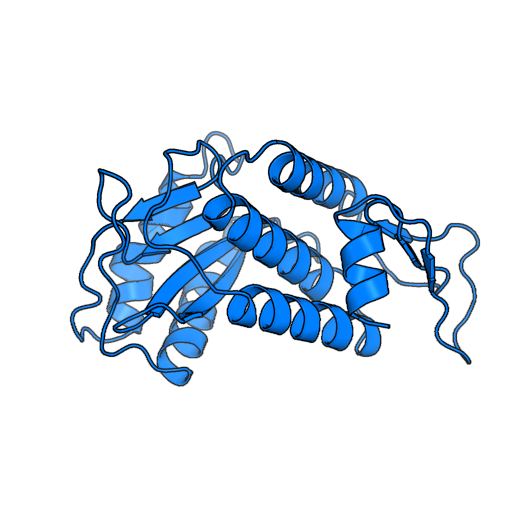0 89.56 107 GLU A O 1
ATOM 844 N N . GLN A 1 108 ? -16.181 -7.089 1.850 1.00 80.56 108 GLN A N 1
ATOM 845 C CA . GLN A 1 108 ? -15.241 -8.108 2.316 1.00 80.56 108 GLN A CA 1
ATOM 846 C C . GLN A 1 108 ? -14.309 -8.540 1.180 1.00 80.56 108 GLN A C 1
ATOM 848 O O . GLN A 1 108 ? -14.760 -8.824 0.074 1.00 80.56 108 GLN A O 1
ATOM 853 N N . GLU A 1 109 ? -13.018 -8.610 1.489 1.00 82.62 109 GLU A N 1
ATOM 854 C CA . GLU A 1 109 ? -11.963 -8.966 0.548 1.00 82.62 109 GLU A CA 1
ATOM 855 C C . GLU A 1 109 ? -10.958 -9.888 1.244 1.00 82.62 109 GLU A C 1
ATOM 857 O O . GLU A 1 109 ? -10.665 -9.718 2.429 1.00 82.62 109 GLU A O 1
ATOM 862 N N . ASP A 1 110 ? -10.390 -10.843 0.510 1.00 86.88 110 ASP A N 1
ATOM 863 C CA . ASP A 1 110 ? -9.390 -11.754 1.073 1.00 86.88 110 ASP A CA 1
ATOM 864 C C . ASP A 1 110 ? -8.027 -11.080 1.259 1.00 86.88 110 ASP A C 1
ATOM 866 O O . ASP A 1 110 ? -7.290 -11.421 2.184 1.00 86.88 110 ASP A O 1
ATOM 870 N N . ALA A 1 111 ? -7.699 -10.107 0.404 1.00 91.19 111 ALA A N 1
ATOM 871 C CA . ALA A 1 111 ? -6.407 -9.429 0.370 1.00 91.19 111 ALA A CA 1
ATOM 872 C C . ALA A 1 111 ? -6.192 -8.422 1.514 1.00 91.19 111 ALA A C 1
ATOM 874 O O . ALA A 1 111 ? -5.040 -8.106 1.822 1.00 91.19 111 ALA A O 1
ATOM 875 N N . LEU A 1 112 ? -7.263 -7.920 2.136 1.00 93.12 112 LEU A N 1
ATOM 876 C CA . LEU A 1 112 ? -7.217 -6.900 3.187 1.00 93.12 112 LEU A CA 1
ATOM 877 C C . LEU A 1 112 ? -7.949 -7.377 4.441 1.00 93.12 112 LEU A C 1
ATOM 879 O O . LEU A 1 112 ? -8.926 -8.114 4.382 1.00 93.12 112 LEU A O 1
ATOM 883 N N . GLU A 1 113 ? -7.482 -6.936 5.601 1.00 92.75 113 GLU A N 1
ATOM 884 C CA . GLU A 1 113 ? -8.180 -7.125 6.867 1.00 92.75 113 GLU A CA 1
ATOM 885 C C . GLU A 1 113 ? -8.793 -5.811 7.342 1.00 92.75 113 GLU A C 1
ATOM 887 O O . GLU A 1 113 ? -8.115 -4.788 7.362 1.00 92.75 113 GLU A O 1
ATOM 892 N N . PHE A 1 114 ? -10.049 -5.842 7.778 1.00 92.62 114 PHE A N 1
ATOM 893 C CA . PHE A 1 114 ? -10.741 -4.676 8.326 1.00 92.62 114 PHE A CA 1
ATOM 894 C C . PHE A 1 114 ? -10.852 -4.770 9.841 1.00 92.62 114 PHE A C 1
ATOM 896 O O . PHE A 1 114 ? -11.107 -5.847 10.386 1.00 92.62 114 PHE A O 1
ATOM 903 N N . ARG A 1 115 ? -10.632 -3.645 10.527 1.00 91.00 115 ARG A N 1
ATOM 904 C CA . ARG A 1 115 ? -10.742 -3.553 11.983 1.00 91.00 115 ARG A CA 1
ATOM 905 C C . ARG A 1 115 ? -11.408 -2.257 12.414 1.00 91.00 115 ARG A C 1
ATOM 907 O O . ARG A 1 115 ? -10.978 -1.166 12.040 1.00 91.00 115 ARG A O 1
ATOM 914 N N . SER A 1 116 ? -12.376 -2.388 13.313 1.00 83.56 116 SER A N 1
ATOM 915 C CA . SER A 1 116 ? -13.152 -1.268 13.850 1.00 83.56 116 SER A CA 1
ATOM 916 C C . SER A 1 116 ? -12.493 -0.530 15.004 1.00 83.56 116 SER A C 1
ATOM 918 O O . SER A 1 116 ? -13.097 0.351 15.605 1.00 83.56 116 SER A O 1
ATOM 920 N N . LYS A 1 117 ? -11.260 -0.889 15.370 1.00 71.50 117 LYS A N 1
ATOM 921 C CA . LYS A 1 117 ? -10.682 -0.411 16.621 1.00 71.50 117 LYS A CA 1
ATOM 922 C C . LYS A 1 117 ? -10.625 1.113 16.626 1.00 71.50 117 LYS A C 1
ATOM 924 O O . LYS A 1 117 ? -9.980 1.705 15.760 1.00 71.50 117 LYS A O 1
ATOM 929 N N . GLU A 1 118 ? -11.252 1.730 17.628 1.00 65.38 118 GLU A N 1
ATOM 930 C CA . GLU A 1 118 ? -10.948 3.113 17.946 1.00 65.38 118 GLU A CA 1
ATOM 931 C C . GLU A 1 118 ? -9.437 3.175 18.154 1.00 65.38 118 GLU A C 1
ATOM 933 O O . GLU A 1 118 ? -8.869 2.485 19.007 1.00 65.38 118 GLU A O 1
ATOM 938 N N . PHE A 1 119 ? -8.774 4.000 17.354 1.00 64.19 119 PHE A N 1
ATOM 939 C CA . PHE A 1 119 ? -7.443 4.506 17.640 1.00 64.19 119 PHE A CA 1
ATOM 940 C C . PHE A 1 119 ? -7.595 5.433 18.856 1.00 64.19 119 PHE A C 1
ATOM 942 O O . PHE A 1 119 ? -7.479 6.653 18.766 1.00 64.19 119 PHE A O 1
ATOM 949 N N . VAL A 1 120 ? -7.999 4.852 19.993 1.00 54.38 120 VAL A N 1
ATOM 950 C CA . VAL A 1 120 ? -7.991 5.498 21.296 1.00 54.38 120 VAL A CA 1
ATOM 951 C C . VAL A 1 120 ? -6.566 5.976 21.462 1.00 54.38 120 VAL A C 1
ATOM 953 O O . VAL A 1 120 ? -5.644 5.242 21.111 1.00 54.38 120 VAL A O 1
ATOM 956 N N . ILE A 1 121 ? -6.407 7.205 21.945 1.00 53.97 121 ILE A N 1
ATOM 957 C CA . ILE A 1 121 ? -5.147 7.930 22.146 1.00 53.97 121 ILE A CA 1
ATOM 958 C C . ILE A 1 121 ? -4.270 7.186 23.176 1.00 53.97 121 ILE A C 1
ATOM 960 O O . ILE A 1 121 ? -3.991 7.651 24.275 1.00 53.97 121 ILE A O 1
ATOM 964 N N . GLN A 1 122 ? -3.871 5.967 22.849 1.00 59.19 122 GLN A N 1
ATOM 965 C CA . GLN A 1 122 ? -2.760 5.263 23.434 1.00 59.19 122 GLN A CA 1
ATOM 966 C C . GLN A 1 122 ? -1.497 5.806 22.771 1.00 59.19 122 GLN A C 1
ATOM 968 O O . GLN A 1 122 ? -1.525 6.389 21.683 1.00 59.19 122 GLN A O 1
ATOM 973 N N . LYS A 1 123 ? -0.360 5.630 23.442 1.00 81.56 123 LYS A N 1
ATOM 974 C CA . LYS A 1 123 ? 0.936 5.972 22.858 1.00 81.56 123 LYS A CA 1
ATOM 975 C C . LYS A 1 123 ? 1.076 5.213 21.526 1.00 81.56 123 LYS A C 1
ATOM 977 O O . LYS A 1 123 ? 0.854 4.001 21.531 1.00 81.56 123 LYS A O 1
ATOM 982 N N . PRO A 1 124 ? 1.461 5.869 20.413 1.00 84.94 124 PRO A N 1
ATOM 983 C CA . PRO A 1 124 ? 1.584 5.211 19.107 1.00 84.94 124 PRO A CA 1
ATOM 984 C C . PRO A 1 124 ? 2.461 3.954 19.145 1.00 84.94 124 PRO A C 1
ATOM 986 O O . PRO A 1 124 ? 2.184 2.978 18.456 1.00 84.94 124 PRO A O 1
ATOM 989 N N . SER A 1 125 ? 3.465 3.943 20.025 1.00 88.25 125 SER A N 1
ATOM 990 C CA . SER A 1 125 ? 4.320 2.787 20.287 1.00 88.25 125 SER A CA 1
ATOM 991 C C . SER A 1 125 ? 3.574 1.574 20.844 1.00 88.25 125 SER A C 1
ATOM 993 O O . SER A 1 125 ? 3.799 0.462 20.373 1.00 88.25 125 SER A O 1
ATOM 995 N N . THR A 1 126 ? 2.675 1.770 21.811 1.00 87.88 126 THR A N 1
ATOM 996 C CA . THR A 1 126 ? 1.827 0.700 22.357 1.00 87.88 126 THR A CA 1
ATOM 997 C C . THR A 1 126 ? 0.932 0.134 21.263 1.00 87.88 126 THR A C 1
ATOM 999 O O . THR A 1 126 ? 0.898 -1.075 21.067 1.00 87.88 126 THR A O 1
ATOM 1002 N N . TYR A 1 127 ? 0.297 1.002 20.474 1.00 87.25 127 TYR A N 1
ATOM 1003 C CA . TYR A 1 127 ? -0.546 0.572 19.362 1.00 87.25 127 TYR A CA 1
ATOM 1004 C C . TYR A 1 127 ? 0.236 -0.228 18.304 1.00 87.25 127 TYR A C 1
ATOM 1006 O O . TYR A 1 127 ? -0.198 -1.293 17.867 1.00 87.25 127 TYR A O 1
ATOM 1014 N N . ALA A 1 128 ? 1.429 0.235 17.928 1.00 90.94 128 ALA A N 1
ATOM 1015 C CA . ALA A 1 128 ? 2.298 -0.480 16.999 1.00 90.94 128 ALA A CA 1
ATOM 1016 C C . ALA A 1 128 ? 2.680 -1.879 17.520 1.00 90.94 128 ALA A C 1
ATOM 1018 O O . ALA A 1 128 ? 2.529 -2.867 16.800 1.00 90.94 128 ALA A O 1
ATOM 1019 N N . ILE A 1 129 ? 3.142 -1.970 18.773 1.00 91.94 129 ILE A N 1
ATOM 1020 C CA . ILE A 1 129 ? 3.691 -3.202 19.363 1.00 91.94 129 ILE A CA 1
ATOM 1021 C C . ILE A 1 129 ? 2.602 -4.211 19.732 1.00 91.94 129 ILE A C 1
ATOM 1023 O O . ILE A 1 129 ? 2.784 -5.404 19.505 1.00 91.94 129 ILE A O 1
ATOM 1027 N N . GLU A 1 130 ? 1.500 -3.757 20.323 1.00 90.44 130 GLU A N 1
ATOM 1028 C CA . GLU A 1 130 ? 0.479 -4.644 20.891 1.00 90.44 130 GLU A CA 1
ATOM 1029 C C . GLU A 1 130 ? -0.628 -4.985 19.887 1.00 90.44 130 GLU A C 1
ATOM 1031 O O . GLU A 1 130 ? -1.252 -6.038 20.000 1.00 90.44 130 GLU A O 1
ATOM 1036 N N . GLU A 1 131 ? -0.849 -4.150 18.864 1.00 89.62 131 GLU A N 1
ATOM 1037 C CA . GLU A 1 131 ? -1.950 -4.344 17.913 1.00 89.62 131 GLU A CA 1
ATOM 1038 C C . GLU A 1 131 ? -1.489 -4.630 16.492 1.00 89.62 131 GLU A C 1
ATOM 1040 O O . GLU A 1 131 ? -1.878 -5.656 15.925 1.00 89.62 131 GLU A O 1
ATOM 1045 N N . ILE A 1 132 ? -0.682 -3.741 15.904 1.00 92.44 132 ILE A N 1
ATOM 1046 C CA . ILE A 1 132 ? -0.312 -3.847 14.487 1.00 92.44 132 ILE A CA 1
ATOM 1047 C C . ILE A 1 132 ? 0.643 -5.017 14.266 1.00 92.44 132 ILE A C 1
ATOM 1049 O O . ILE A 1 132 ? 0.355 -5.884 13.442 1.00 92.44 132 ILE A O 1
ATOM 1053 N N . VAL A 1 133 ? 1.749 -5.087 15.011 1.00 94.25 133 VAL A N 1
ATOM 1054 C CA . VAL A 1 133 ? 2.750 -6.150 14.827 1.00 94.25 133 VAL A CA 1
ATOM 1055 C C . VAL A 1 133 ? 2.116 -7.543 14.977 1.00 94.25 133 VAL A C 1
ATOM 1057 O O . VAL A 1 133 ? 2.231 -8.337 14.044 1.00 94.25 133 VAL A O 1
ATOM 1060 N N . PRO A 1 134 ? 1.357 -7.865 16.045 1.00 92.88 134 PRO A N 1
ATOM 1061 C CA . PRO A 1 134 ? 0.711 -9.173 16.162 1.00 92.88 134 PRO A CA 1
ATOM 1062 C C . PRO A 1 134 ? -0.339 -9.438 15.079 1.00 92.88 134 PRO A C 1
ATOM 1064 O O . PRO A 1 134 ? -0.599 -10.593 14.738 1.00 92.88 134 PRO A O 1
ATOM 1067 N N . ALA A 1 135 ? -0.984 -8.398 14.543 1.00 92.38 135 ALA A N 1
ATOM 1068 C CA . ALA A 1 135 ? -1.910 -8.545 13.428 1.00 92.38 135 ALA A CA 1
ATOM 1069 C C . ALA A 1 135 ? -1.182 -8.929 12.133 1.00 92.38 135 ALA A C 1
ATOM 1071 O O . ALA A 1 135 ? -1.596 -9.897 11.501 1.00 92.38 135 ALA A O 1
ATOM 1072 N N . ILE A 1 136 ? -0.071 -8.263 11.800 1.00 93.25 136 ILE A N 1
ATOM 1073 C CA . ILE A 1 136 ? 0.774 -8.613 10.647 1.00 93.25 136 ILE A CA 1
ATOM 1074 C C . ILE A 1 136 ? 1.304 -10.042 10.795 1.00 93.25 136 ILE A C 1
ATOM 1076 O O . ILE A 1 136 ? 1.150 -10.859 9.891 1.00 93.25 136 ILE A O 1
ATOM 1080 N N . MET A 1 137 ? 1.851 -10.391 11.964 1.00 91.81 137 MET A N 1
ATOM 1081 C CA . MET A 1 137 ? 2.425 -11.722 12.197 1.00 91.81 137 MET A CA 1
ATOM 1082 C C . MET A 1 137 ? 1.395 -12.849 12.028 1.00 91.81 137 MET A C 1
ATOM 1084 O O . MET A 1 137 ? 1.719 -13.913 11.508 1.00 91.81 137 MET A O 1
ATOM 1088 N N . ARG A 1 138 ? 0.125 -12.620 12.394 1.00 91.06 138 ARG A N 1
ATOM 1089 C CA . ARG A 1 138 ? -0.964 -13.592 12.167 1.00 91.06 138 ARG A CA 1
ATOM 1090 C C . ARG A 1 138 ? -1.296 -13.816 10.692 1.00 91.06 138 ARG A C 1
ATOM 1092 O O . ARG A 1 138 ? -1.896 -14.842 10.361 1.00 91.06 138 ARG A O 1
ATOM 1099 N N . GLN A 1 139 ? -0.937 -12.876 9.822 1.00 87.81 139 GLN A N 1
ATOM 1100 C CA . GLN A 1 139 ? -1.149 -12.978 8.379 1.00 87.81 139 GLN A CA 1
ATOM 1101 C C . GLN A 1 139 ? -0.052 -13.799 7.690 1.00 87.81 139 GLN A C 1
ATOM 1103 O O . GLN A 1 139 ? -0.208 -14.147 6.520 1.00 87.81 139 GLN A O 1
ATOM 1108 N N . ILE A 1 140 ? 1.010 -14.178 8.405 1.00 86.75 140 ILE A N 1
ATOM 1109 C CA . ILE A 1 140 ? 2.069 -15.053 7.904 1.00 86.75 140 ILE A CA 1
ATOM 1110 C C . ILE A 1 140 ? 1.707 -16.505 8.236 1.00 86.75 140 ILE A C 1
ATOM 1112 O O . ILE A 1 140 ? 1.557 -16.883 9.397 1.00 86.75 140 ILE A O 1
ATOM 1116 N N . ARG A 1 141 ? 1.566 -17.358 7.215 1.00 77.75 141 ARG A N 1
ATOM 1117 C CA . ARG A 1 141 ? 1.391 -18.811 7.396 1.00 77.75 141 ARG A CA 1
ATOM 1118 C C . ARG A 1 141 ? 2.339 -19.572 6.485 1.00 77.75 141 ARG A C 1
ATOM 1120 O O . ARG A 1 141 ? 2.276 -19.414 5.271 1.00 77.75 141 ARG A O 1
ATOM 1127 N N . GLY A 1 142 ? 3.192 -20.413 7.073 1.00 74.81 142 GLY A N 1
ATOM 1128 C CA . GLY A 1 142 ? 4.195 -21.178 6.323 1.00 74.81 142 GLY A CA 1
ATOM 1129 C C . GLY A 1 142 ? 5.211 -20.291 5.595 1.00 74.81 142 GLY A 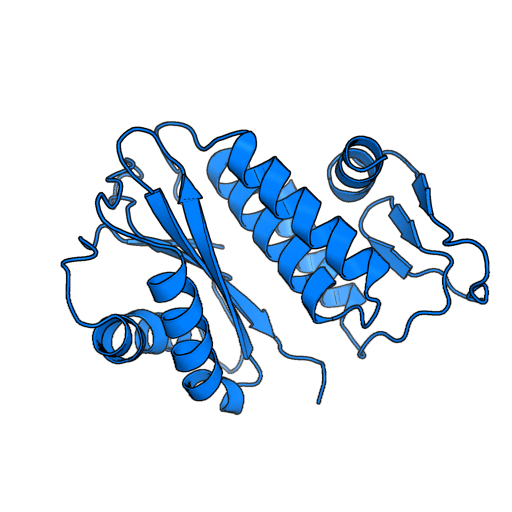C 1
ATOM 1130 O O . GLY A 1 142 ? 5.637 -20.642 4.504 1.00 74.81 142 GLY A O 1
ATOM 1131 N N . GLY A 1 143 ? 5.533 -19.118 6.157 1.00 72.88 143 GLY A N 1
ATOM 1132 C CA . GLY A 1 143 ? 6.432 -18.134 5.540 1.00 72.88 143 GLY A CA 1
ATOM 1133 C C . GLY A 1 143 ? 5.803 -17.291 4.425 1.00 72.88 143 GLY A C 1
ATOM 1134 O O . GLY A 1 143 ? 6.496 -16.488 3.814 1.00 72.88 143 GLY A O 1
ATOM 1135 N N . VAL A 1 144 ? 4.502 -17.448 4.154 1.00 79.56 144 VAL A N 1
ATOM 1136 C CA . VAL A 1 144 ? 3.796 -16.705 3.102 1.00 79.56 144 VAL A CA 1
ATOM 1137 C C . VAL A 1 144 ? 2.818 -15.710 3.718 1.00 79.56 144 VAL A C 1
ATOM 1139 O O . VAL A 1 144 ? 1.999 -16.076 4.569 1.00 79.56 144 VAL A O 1
ATOM 1142 N N . LEU A 1 145 ? 2.882 -14.462 3.253 1.00 85.00 145 LEU A N 1
ATOM 1143 C CA . LEU A 1 145 ? 1.944 -13.401 3.604 1.00 85.00 145 LEU A CA 1
ATOM 1144 C C . LEU A 1 145 ? 0.587 -13.653 2.926 1.00 85.00 145 LEU A C 1
ATOM 1146 O O . LEU A 1 145 ? 0.504 -13.764 1.705 1.00 85.00 145 LEU A O 1
ATOM 1150 N N . ARG A 1 146 ? -0.478 -13.785 3.722 1.00 85.56 146 ARG A N 1
ATOM 1151 C CA . ARG A 1 146 ? -1.837 -14.094 3.240 1.00 85.56 146 ARG A CA 1
ATOM 1152 C C . ARG A 1 146 ? -2.664 -12.860 2.908 1.00 85.56 146 ARG A C 1
ATOM 1154 O O . ARG A 1 146 ? -3.495 -12.925 2.012 1.00 85.56 146 ARG A O 1
ATOM 1161 N N . ARG A 1 147 ? -2.463 -11.779 3.657 1.00 90.50 147 ARG A N 1
ATOM 1162 C CA . ARG A 1 147 ? -3.137 -10.493 3.472 1.00 90.50 147 ARG A CA 1
ATOM 1163 C C . ARG A 1 147 ? -2.084 -9.412 3.387 1.00 90.50 147 ARG A C 1
ATOM 1165 O O . ARG A 1 147 ? -1.098 -9.465 4.112 1.00 90.50 147 ARG A O 1
ATOM 1172 N N . TYR A 1 148 ? -2.308 -8.446 2.516 1.00 93.56 148 TYR A N 1
ATOM 1173 C CA . TYR A 1 148 ? -1.323 -7.421 2.187 1.00 93.56 148 TYR A CA 1
ATOM 1174 C C . TYR A 1 148 ? -1.593 -6.092 2.890 1.00 93.56 148 TYR A C 1
ATOM 1176 O O . TYR A 1 148 ? -0.899 -5.106 2.654 1.00 93.56 148 TYR A O 1
ATOM 1184 N N . GLY A 1 149 ? -2.598 -6.049 3.763 1.00 93.75 149 GLY A N 1
ATOM 1185 C CA . GLY A 1 149 ? -2.806 -4.901 4.622 1.00 93.75 149 GLY A CA 1
ATOM 1186 C C . GLY A 1 149 ? -3.905 -5.071 5.660 1.00 93.75 149 GLY A C 1
ATOM 1187 O O . GLY A 1 149 ? -4.732 -5.985 5.594 1.00 93.75 149 GLY A O 1
ATOM 1188 N N . ILE A 1 150 ? -3.894 -4.161 6.628 1.00 94.25 150 ILE A N 1
ATOM 1189 C CA . ILE A 1 150 ? -4.891 -4.015 7.687 1.00 94.25 150 ILE A CA 1
ATOM 1190 C C . ILE A 1 150 ? -5.399 -2.576 7.646 1.00 94.25 150 ILE A C 1
ATOM 1192 O O . ILE A 1 150 ? -4.606 -1.637 7.727 1.00 94.25 150 ILE A O 1
ATOM 1196 N N . ILE A 1 151 ? -6.712 -2.402 7.530 1.00 94.44 151 ILE A N 1
ATOM 1197 C CA . ILE A 1 151 ? -7.371 -1.099 7.471 1.00 94.44 151 ILE A CA 1
ATOM 1198 C C . ILE A 1 151 ? -8.156 -0.893 8.758 1.00 94.44 151 ILE A C 1
ATOM 1200 O O . ILE A 1 151 ? -9.124 -1.601 9.046 1.00 94.44 151 ILE A O 1
ATOM 1204 N N . TYR A 1 152 ? -7.712 0.084 9.537 1.00 93.00 152 TYR A N 1
ATOM 1205 C CA . TYR A 1 152 ? -8.357 0.495 10.773 1.00 93.00 152 TYR A CA 1
ATOM 1206 C C . TYR A 1 152 ? -9.352 1.624 10.518 1.00 93.00 152 TYR A C 1
ATOM 1208 O O . TYR A 1 152 ? -9.074 2.539 9.737 1.00 93.00 152 TYR A O 1
ATOM 1216 N N . GLY A 1 153 ? -10.479 1.569 11.225 1.00 91.69 153 GLY A N 1
ATOM 1217 C CA . GLY A 1 153 ? -11.622 2.463 11.042 1.00 91.69 153 GLY A CA 1
ATOM 1218 C C . GLY A 1 153 ? -12.696 1.891 10.113 1.00 91.69 153 GLY A C 1
ATOM 1219 O O . GLY A 1 153 ? -13.423 2.642 9.465 1.00 91.69 153 GLY A O 1
ATOM 1220 N N . VAL A 1 154 ? -12.771 0.561 10.009 1.00 92.81 154 VAL A N 1
ATOM 1221 C CA . VAL A 1 154 ? -13.774 -0.153 9.208 1.00 92.81 154 VAL A CA 1
ATOM 1222 C C . VAL A 1 154 ? -14.420 -1.235 10.070 1.00 92.81 154 VAL A C 1
ATOM 1224 O O . VAL A 1 154 ? -13.729 -2.080 10.636 1.00 92.81 154 VAL A O 1
ATOM 1227 N N . GLU A 1 155 ? -15.742 -1.194 10.175 1.00 90.94 155 GLU A N 1
ATOM 1228 C CA . GLU A 1 155 ? -16.556 -2.155 10.915 1.00 90.94 155 GLU A CA 1
ATOM 1229 C C . GLU A 1 155 ? -16.617 -3.526 10.230 1.00 90.94 155 GLU A C 1
ATOM 1231 O O . GLU A 1 155 ? -16.303 -3.680 9.049 1.00 90.94 155 GLU A O 1
ATOM 1236 N N . ASN A 1 156 ? -17.051 -4.550 10.969 1.00 86.56 156 ASN A N 1
ATOM 1237 C CA . ASN A 1 156 ? -17.162 -5.919 10.442 1.00 86.56 156 ASN A CA 1
ATOM 1238 C C . ASN A 1 156 ? -18.162 -6.042 9.277 1.00 86.56 156 ASN A C 1
ATOM 1240 O O . ASN A 1 156 ? -18.050 -6.952 8.455 1.00 86.56 156 ASN A O 1
ATOM 1244 N N . ASP A 1 157 ? -19.145 -5.142 9.210 1.00 88.94 157 ASP A N 1
ATOM 1245 C CA . ASP A 1 157 ? -20.106 -5.035 8.110 1.00 88.94 157 ASP A CA 1
ATOM 1246 C C . ASP A 1 157 ? -19.582 -4.185 6.933 1.00 88.94 157 ASP A C 1
ATOM 1248 O O . ASP A 1 157 ? -20.297 -3.984 5.942 1.00 88.94 157 ASP A O 1
ATOM 1252 N N . GLY A 1 158 ? -18.339 -3.705 7.029 1.00 90.56 158 GLY A N 1
ATOM 1253 C CA . GLY A 1 158 ? -17.661 -2.877 6.042 1.00 90.56 158 GLY A CA 1
ATOM 1254 C C . GLY A 1 158 ? -17.955 -1.382 6.159 1.00 90.56 158 GLY A C 1
ATOM 1255 O O . GLY A 1 158 ? -17.435 -0.609 5.352 1.00 90.56 158 GLY A O 1
ATOM 1256 N N . PHE A 1 159 ? -18.785 -0.945 7.110 1.00 92.81 159 PHE A N 1
ATOM 1257 C CA . PHE A 1 159 ? -19.070 0.475 7.295 1.00 92.81 159 PHE A CA 1
ATOM 1258 C C . PHE A 1 159 ? -17.826 1.229 7.777 1.00 92.81 159 PHE A C 1
ATOM 1260 O O . PHE A 1 159 ? -17.064 0.737 8.609 1.00 92.81 159 PHE A O 1
ATOM 1267 N N . ILE A 1 160 ? -17.608 2.438 7.262 1.00 92.44 160 ILE A N 1
ATOM 1268 C CA . ILE A 1 160 ? -16.479 3.265 7.691 1.00 92.44 160 ILE A CA 1
ATOM 1269 C C . ILE A 1 160 ? -16.798 3.935 9.030 1.00 92.44 160 ILE A C 1
ATOM 1271 O O . ILE A 1 160 ? -17.673 4.794 9.124 1.00 92.44 160 ILE A O 1
ATOM 1275 N N . ALA A 1 161 ? -16.030 3.569 10.053 1.00 91.50 161 ALA A N 1
ATOM 1276 C CA . ALA A 1 161 ? -16.007 4.181 11.375 1.00 91.50 161 ALA A CA 1
ATOM 1277 C C . ALA A 1 161 ? -14.682 4.952 11.541 1.00 91.50 161 ALA A C 1
ATOM 1279 O O . ALA A 1 161 ? -13.695 4.415 12.046 1.00 91.50 161 ALA A O 1
ATOM 1280 N N . PRO A 1 162 ? -14.608 6.206 11.060 1.00 90.00 162 PRO A N 1
ATOM 1281 C CA . PRO A 1 162 ? -13.346 6.908 10.887 1.00 90.00 162 PRO A CA 1
ATOM 1282 C C . PRO A 1 162 ? -12.702 7.306 12.218 1.00 90.00 162 PRO A C 1
ATOM 1284 O O . PRO A 1 162 ? -13.361 7.677 13.191 1.00 90.00 162 PRO A O 1
ATOM 1287 N N . LEU A 1 163 ? -11.374 7.329 12.220 1.00 89.25 163 LEU A N 1
ATOM 1288 C CA . LEU A 1 163 ? -10.542 7.712 13.352 1.00 89.25 163 LEU A CA 1
ATOM 1289 C C . LEU A 1 163 ? -10.401 9.240 13.389 1.00 89.25 163 LEU A C 1
ATOM 1291 O O . LEU A 1 163 ? -9.923 9.855 12.434 1.00 89.25 163 LEU A O 1
ATOM 1295 N N . ARG A 1 164 ? -10.817 9.877 14.490 1.00 83.06 164 ARG A N 1
ATOM 1296 C CA . ARG A 1 164 ? -10.948 11.347 14.568 1.00 83.06 164 ARG A CA 1
ATOM 1297 C C . ARG A 1 164 ? -9.645 12.104 14.867 1.00 83.06 164 ARG A C 1
ATOM 1299 O O . ARG A 1 164 ? -9.567 13.290 14.567 1.00 83.06 164 ARG A O 1
ATOM 1306 N N . ALA A 1 165 ? -8.632 11.449 15.441 1.00 76.00 165 ALA A N 1
ATOM 1307 C CA . ALA A 1 165 ? -7.443 12.110 15.999 1.00 76.00 165 ALA A CA 1
ATOM 1308 C C . ALA A 1 165 ? -6.122 11.417 15.614 1.00 76.00 165 ALA A C 1
ATOM 1310 O O . ALA A 1 165 ? -5.297 11.120 16.473 1.00 76.00 165 ALA A O 1
ATOM 1311 N N . VAL A 1 166 ? -5.927 11.156 14.318 1.00 81.12 166 VAL A N 1
ATOM 1312 C CA . VAL A 1 166 ? -4.675 10.592 13.784 1.00 81.12 166 VAL A CA 1
ATOM 1313 C C . VAL A 1 166 ? -3.904 11.681 13.045 1.00 81.12 166 VAL A C 1
ATOM 1315 O O . VAL A 1 166 ? -4.413 12.228 12.060 1.00 81.12 166 VAL A O 1
ATOM 1318 N N . ASN A 1 167 ? -2.694 11.998 13.507 1.00 83.94 167 ASN A N 1
ATOM 1319 C CA . ASN A 1 167 ? -1.797 12.963 12.861 1.00 83.94 167 ASN A CA 1
ATOM 1320 C C . ASN A 1 167 ? -0.628 12.270 12.125 1.00 83.94 167 ASN A C 1
ATOM 1322 O O . ASN A 1 167 ? -0.452 11.060 12.232 1.00 83.94 167 ASN A O 1
ATOM 1326 N N . GLY A 1 168 ? 0.136 13.035 11.338 1.00 84.31 168 GLY A N 1
ATOM 1327 C CA . GLY A 1 168 ? 1.235 12.507 10.517 1.00 84.31 168 GLY A CA 1
ATOM 1328 C C . GLY A 1 168 ? 2.400 11.937 11.330 1.00 84.31 168 GLY A C 1
ATOM 1329 O O . GLY A 1 168 ? 2.856 10.839 11.035 1.00 84.31 168 GLY A O 1
ATOM 1330 N N . ASP A 1 169 ? 2.823 12.622 12.393 1.00 87.75 169 ASP A N 1
ATOM 1331 C CA . ASP A 1 169 ? 3.962 12.193 13.221 1.00 87.75 169 ASP A CA 1
ATOM 1332 C C . ASP A 1 169 ? 3.707 10.839 13.893 1.00 87.75 169 ASP A C 1
ATOM 1334 O O . ASP A 1 169 ? 4.599 9.999 14.002 1.00 87.75 169 ASP A O 1
ATOM 1338 N N . GLN A 1 170 ? 2.460 10.595 14.308 1.00 89.06 170 GLN A N 1
ATOM 1339 C CA . GLN A 1 170 ? 2.044 9.304 14.846 1.00 89.06 170 GLN A CA 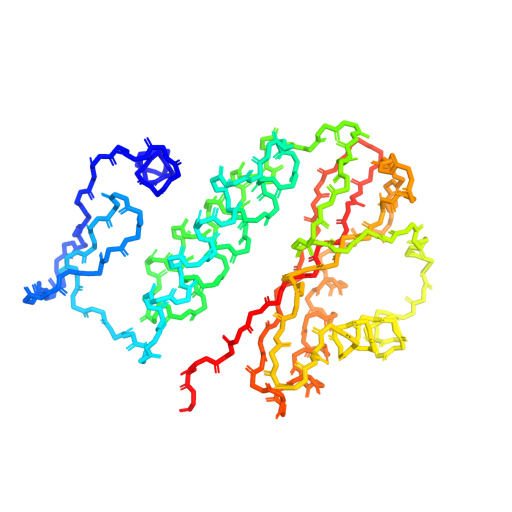1
ATOM 1340 C C . GLN A 1 170 ? 2.171 8.190 13.805 1.00 89.06 170 GLN A C 1
ATOM 1342 O O . GLN A 1 170 ? 2.586 7.090 14.155 1.00 89.06 170 GLN A O 1
ATOM 1347 N N . ILE A 1 171 ? 1.820 8.462 12.546 1.00 92.12 171 ILE A N 1
ATOM 1348 C CA . ILE A 1 171 ? 1.914 7.488 11.452 1.00 92.12 171 ILE A CA 1
ATOM 1349 C C . ILE A 1 171 ? 3.368 7.111 11.191 1.00 92.12 171 ILE A C 1
ATOM 1351 O O . ILE A 1 171 ? 3.673 5.922 11.154 1.00 92.12 171 ILE A O 1
ATOM 1355 N N . THR A 1 172 ? 4.255 8.103 11.094 1.00 93.75 172 THR A N 1
ATOM 1356 C CA . THR A 1 172 ? 5.691 7.875 10.897 1.00 93.75 172 THR A CA 1
ATOM 1357 C C . THR A 1 172 ? 6.275 7.037 12.033 1.00 93.75 172 THR A C 1
ATOM 1359 O O . THR A 1 172 ? 6.907 6.015 11.785 1.00 93.75 172 THR A O 1
ATOM 1362 N N . LEU A 1 173 ? 5.980 7.395 13.288 1.00 93.50 173 LEU A N 1
ATOM 1363 C CA . LEU A 1 173 ? 6.470 6.649 14.450 1.00 93.50 173 LEU A CA 1
ATOM 1364 C C . LEU A 1 173 ? 5.960 5.198 14.478 1.00 93.50 173 LEU A C 1
ATOM 1366 O O . LEU A 1 173 ? 6.682 4.285 14.877 1.00 93.50 173 LEU A O 1
ATOM 1370 N N . ILE A 1 174 ? 4.708 4.965 14.079 1.00 93.75 174 ILE A N 1
ATOM 1371 C CA . ILE A 1 174 ? 4.154 3.609 13.984 1.00 93.75 174 ILE A CA 1
ATOM 1372 C C . ILE A 1 174 ? 4.875 2.815 12.902 1.00 93.75 174 ILE A C 1
ATOM 1374 O O . ILE A 1 174 ? 5.242 1.672 13.157 1.00 93.75 174 ILE A O 1
ATOM 1378 N N . GLU A 1 175 ? 5.074 3.397 11.720 1.00 96.50 175 GLU A N 1
ATOM 1379 C CA . GLU A 1 175 ? 5.773 2.748 10.611 1.00 96.50 175 GLU A CA 1
ATOM 1380 C C . GLU A 1 175 ? 7.191 2.328 11.008 1.00 96.50 175 GLU A C 1
ATOM 1382 O O . GLU A 1 175 ? 7.568 1.175 10.790 1.00 96.50 175 GLU A O 1
ATOM 1387 N N . GLU A 1 176 ? 7.944 3.220 11.655 1.00 97.00 176 GLU A N 1
ATOM 1388 C CA . GLU A 1 176 ? 9.290 2.940 12.168 1.00 97.00 176 GLU A CA 1
ATOM 1389 C C . GLU A 1 176 ? 9.283 1.753 13.140 1.00 97.00 176 GLU A C 1
ATOM 1391 O O . GLU A 1 176 ? 9.994 0.764 12.939 1.00 97.00 176 GLU A O 1
ATOM 1396 N N . ILE A 1 177 ? 8.419 1.804 14.161 1.00 96.44 177 ILE A N 1
ATOM 1397 C CA . ILE A 1 177 ? 8.334 0.758 15.187 1.00 96.44 177 ILE A CA 1
ATOM 1398 C C . ILE A 1 177 ? 7.887 -0.576 14.583 1.00 96.44 177 ILE A C 1
ATOM 1400 O O . ILE A 1 177 ? 8.417 -1.624 14.955 1.00 96.44 177 ILE A O 1
ATOM 1404 N N . VAL A 1 178 ? 6.912 -0.567 13.673 1.00 96.06 178 VAL A N 1
ATOM 1405 C CA . VAL A 1 178 ? 6.429 -1.783 13.008 1.00 96.06 178 VAL A CA 1
ATOM 1406 C C . VAL A 1 178 ? 7.551 -2.406 12.182 1.00 96.06 178 VAL A C 1
ATOM 1408 O O . VAL A 1 178 ? 7.833 -3.591 12.366 1.00 96.06 178 VAL A O 1
ATOM 1411 N N . ASN A 1 179 ? 8.228 -1.625 11.336 1.00 97.12 179 ASN A N 1
ATOM 1412 C CA . ASN A 1 179 ? 9.316 -2.115 10.488 1.00 97.12 179 ASN A CA 1
ATOM 1413 C C . ASN A 1 179 ? 10.485 -2.680 11.299 1.00 97.12 179 ASN A C 1
ATOM 1415 O O . ASN A 1 179 ? 10.997 -3.749 10.968 1.00 97.12 179 ASN A O 1
ATOM 1419 N N . ASP A 1 180 ? 10.869 -2.035 12.403 1.00 96.50 180 ASP A N 1
ATOM 1420 C CA . ASP A 1 180 ? 11.906 -2.555 13.301 1.00 96.50 180 ASP A CA 1
ATOM 1421 C C . ASP A 1 180 ? 11.556 -3.935 13.876 1.00 96.50 180 ASP A C 1
ATOM 1423 O O . ASP A 1 180 ? 12.439 -4.769 14.102 1.00 96.50 180 ASP A O 1
ATOM 1427 N N . ARG A 1 181 ? 10.266 -4.201 14.105 1.00 95.12 181 ARG A N 1
ATOM 1428 C CA . ARG A 1 181 ? 9.785 -5.460 14.687 1.00 95.12 181 ARG A CA 1
ATOM 1429 C C . ARG A 1 181 ? 9.599 -6.568 13.658 1.00 95.12 181 ARG A C 1
ATOM 1431 O O . ARG A 1 181 ? 9.863 -7.719 13.997 1.00 95.12 181 ARG A O 1
ATOM 1438 N N . ILE A 1 182 ? 9.180 -6.246 12.433 1.00 93.38 182 ILE A N 1
ATOM 1439 C CA . ILE A 1 182 ? 8.909 -7.244 11.383 1.00 93.38 182 ILE A CA 1
ATOM 1440 C C . ILE A 1 182 ? 10.102 -7.502 10.452 1.00 93.38 182 ILE A C 1
ATOM 1442 O O . ILE A 1 182 ? 10.052 -8.443 9.665 1.00 93.38 182 ILE A O 1
ATOM 1446 N N . ARG A 1 183 ? 11.199 -6.736 10.558 1.00 91.94 183 ARG A N 1
ATOM 1447 C CA . ARG A 1 183 ? 12.398 -6.878 9.703 1.00 91.94 183 ARG A CA 1
ATOM 1448 C C . ARG A 1 183 ? 12.923 -8.314 9.609 1.00 91.94 183 ARG A C 1
ATOM 1450 O O . ARG A 1 183 ? 13.371 -8.743 8.551 1.00 91.94 183 ARG A O 1
ATOM 1457 N N . ARG A 1 184 ? 12.870 -9.068 10.713 1.00 90.12 184 ARG A N 1
ATOM 1458 C CA . ARG A 1 184 ? 13.341 -10.467 10.771 1.00 90.12 184 ARG A CA 1
ATOM 1459 C C . ARG A 1 184 ? 12.518 -11.426 9.911 1.00 90.12 184 ARG A C 1
ATOM 1461 O O . ARG A 1 184 ? 13.020 -12.481 9.554 1.00 90.12 184 ARG A O 1
ATOM 1468 N N . GLU A 1 185 ? 11.297 -11.039 9.563 1.00 90.81 185 GLU A N 1
ATOM 1469 C CA . GLU A 1 185 ? 10.400 -11.807 8.702 1.00 90.81 185 GLU A CA 1
ATOM 1470 C C . GLU A 1 185 ? 10.584 -11.468 7.215 1.00 90.81 185 GLU A C 1
ATOM 1472 O O . GLU A 1 185 ? 9.823 -11.954 6.382 1.00 90.81 185 GLU A O 1
ATOM 1477 N N . HIS A 1 186 ? 11.574 -10.632 6.872 1.00 91.38 186 HIS A N 1
ATOM 1478 C CA . HIS A 1 186 ? 11.805 -10.134 5.512 1.00 91.38 186 HIS A CA 1
ATOM 1479 C C . HIS A 1 186 ? 10.573 -9.430 4.931 1.00 91.38 186 HIS A C 1
ATOM 1481 O O . HIS A 1 186 ? 10.188 -9.643 3.780 1.00 91.38 186 HIS A O 1
ATOM 1487 N N . LEU A 1 187 ? 9.939 -8.596 5.754 1.00 93.69 187 LEU A N 1
ATOM 1488 C CA . LEU A 1 187 ? 8.793 -7.777 5.387 1.00 93.69 187 LEU A CA 1
ATOM 1489 C C . LEU A 1 187 ? 9.110 -6.300 5.588 1.00 93.69 187 LEU A C 1
ATOM 1491 O O . LEU A 1 187 ? 9.862 -5.922 6.487 1.00 93.69 187 LEU A O 1
ATOM 1495 N N . HIS A 1 188 ? 8.439 -5.483 4.791 1.00 95.44 188 HIS A N 1
ATOM 1496 C CA . HIS A 1 188 ? 8.345 -4.048 4.954 1.00 95.44 188 HIS A CA 1
ATOM 1497 C C . HIS A 1 188 ? 6.873 -3.651 5.078 1.00 95.44 188 HIS A C 1
ATOM 1499 O O . HIS A 1 188 ? 6.000 -4.231 4.422 1.00 95.44 188 HIS A O 1
ATOM 1505 N N . ALA A 1 189 ? 6.599 -2.668 5.928 1.00 96.75 189 ALA A N 1
ATOM 1506 C CA . ALA A 1 189 ? 5.283 -2.083 6.096 1.00 96.75 189 ALA A CA 1
ATOM 1507 C C . ALA A 1 189 ? 5.313 -0.588 5.769 1.00 96.75 189 ALA A C 1
ATOM 1509 O O . ALA A 1 189 ? 6.185 0.127 6.249 1.00 96.75 189 ALA A O 1
ATOM 1510 N N . ALA A 1 190 ? 4.321 -0.122 5.019 1.00 97.31 190 ALA A N 1
ATOM 1511 C CA . ALA A 1 190 ? 4.027 1.291 4.826 1.00 97.31 190 ALA A CA 1
ATOM 1512 C C . ALA A 1 190 ? 2.724 1.632 5.554 1.00 97.31 190 ALA A C 1
ATOM 1514 O O . ALA A 1 190 ? 1.728 0.911 5.439 1.00 97.31 190 ALA A O 1
ATOM 1515 N N . VAL A 1 191 ? 2.713 2.719 6.319 1.00 95.94 191 VAL A N 1
ATOM 1516 C CA . VAL A 1 191 ? 1.554 3.143 7.102 1.00 95.94 191 VAL A CA 1
ATOM 1517 C C . VAL A 1 191 ? 1.032 4.462 6.554 1.00 95.94 191 VAL A C 1
ATOM 1519 O O . VAL A 1 191 ? 1.747 5.447 6.382 1.00 95.94 191 VAL A O 1
ATOM 1522 N N . HIS A 1 192 ? -0.267 4.507 6.281 1.00 95.19 192 HIS A N 1
ATOM 1523 C CA . HIS A 1 192 ? -0.909 5.686 5.730 1.00 95.19 192 HIS A CA 1
ATOM 1524 C C . HIS A 1 192 ? -2.118 6.112 6.536 1.00 95.19 192 HIS A C 1
ATOM 1526 O O . HIS A 1 192 ? -3.023 5.329 6.813 1.00 95.19 192 HIS A O 1
ATOM 1532 N N . ARG A 1 193 ? -2.186 7.418 6.784 1.00 93.25 193 ARG A N 1
ATOM 1533 C CA . ARG A 1 193 ? -3.441 8.105 7.064 1.00 93.25 193 ARG A CA 1
ATOM 1534 C C . ARG A 1 193 ? -4.190 8.307 5.750 1.00 93.25 193 ARG A C 1
ATOM 1536 O O . ARG A 1 193 ? -3.688 9.000 4.862 1.00 93.25 193 ARG A O 1
ATOM 1543 N N . VAL A 1 194 ? -5.384 7.736 5.639 1.00 93.50 194 VAL A N 1
ATOM 1544 C CA . VAL A 1 194 ? -6.248 7.888 4.463 1.00 93.50 194 VAL A CA 1
ATOM 1545 C C . VAL A 1 194 ? -7.446 8.763 4.836 1.00 93.50 194 VAL A C 1
ATOM 1547 O O . VAL A 1 194 ? -8.259 8.342 5.659 1.00 93.50 194 VAL A O 1
ATOM 1550 N N . PRO A 1 195 ? -7.550 9.996 4.310 1.00 91.88 195 PRO A N 1
ATOM 1551 C CA . PRO A 1 195 ? -8.643 10.902 4.653 1.00 91.88 195 PRO A CA 1
ATOM 1552 C C . PRO A 1 195 ? -10.006 10.345 4.230 1.00 91.88 195 PRO A C 1
ATOM 1554 O O . PRO A 1 195 ? -10.164 9.876 3.107 1.00 91.88 195 PRO A O 1
ATOM 1557 N N . VAL A 1 196 ? -10.992 10.446 5.120 1.00 92.00 196 VAL A N 1
ATOM 1558 C CA . VAL A 1 196 ? -12.401 10.112 4.856 1.00 92.00 196 VAL A CA 1
ATOM 1559 C C . VAL A 1 196 ? -13.308 11.121 5.557 1.00 92.00 196 VAL A C 1
ATOM 1561 O O . VAL A 1 196 ? -12.862 11.888 6.416 1.00 92.00 196 VAL A O 1
ATOM 1564 N N . GLN A 1 197 ? -14.595 11.144 5.210 1.00 88.81 197 GLN A N 1
ATOM 1565 C CA . GLN A 1 197 ? -15.544 12.039 5.869 1.00 88.81 197 GLN A CA 1
ATOM 1566 C C . GLN A 1 197 ? -15.562 11.784 7.387 1.00 88.81 197 GLN A C 1
ATOM 1568 O O . GLN A 1 197 ? -15.772 10.664 7.837 1.00 88.81 197 GLN A O 1
ATOM 1573 N N . GLY A 1 198 ? -15.337 12.834 8.185 1.00 87.62 198 GLY A N 1
ATOM 1574 C CA . GLY A 1 198 ? -15.368 12.756 9.650 1.00 87.62 198 GLY A CA 1
ATOM 1575 C C . GLY A 1 198 ? -14.084 12.254 10.326 1.00 87.62 198 GLY A C 1
ATOM 1576 O O . GLY A 1 198 ? -14.074 12.145 11.552 1.00 87.62 198 GLY A O 1
ATOM 1577 N N . GLY A 1 199 ? -13.002 11.984 9.582 1.00 90.06 199 GLY A N 1
ATOM 1578 C CA . GLY A 1 199 ? -11.719 11.588 10.169 1.00 90.06 199 GLY A CA 1
ATOM 1579 C C . GLY A 1 199 ? -10.729 11.004 9.161 1.00 90.06 199 GLY A C 1
ATOM 1580 O O . GLY A 1 199 ? -10.494 11.565 8.090 1.00 90.06 199 GLY A O 1
ATOM 1581 N N . ALA A 1 200 ? -10.100 9.890 9.524 1.00 91.38 200 ALA A N 1
ATOM 1582 C CA . ALA A 1 200 ? -9.213 9.137 8.649 1.00 91.38 200 ALA A CA 1
ATOM 1583 C C . ALA A 1 200 ? -9.292 7.633 8.932 1.00 91.38 200 ALA A C 1
ATOM 1585 O O . ALA A 1 200 ? -9.600 7.215 10.044 1.00 91.38 200 ALA A O 1
ATOM 1586 N N . LEU A 1 201 ? -8.957 6.825 7.936 1.00 92.94 201 LEU A N 1
ATOM 1587 C CA . LEU A 1 201 ? -8.561 5.437 8.135 1.00 92.94 201 LEU A CA 1
ATOM 1588 C C . LEU A 1 201 ? -7.050 5.379 8.374 1.00 92.94 201 LEU A C 1
ATOM 1590 O O . LEU A 1 201 ? -6.308 6.262 7.928 1.00 92.94 201 LEU A O 1
ATOM 1594 N N . VAL A 1 202 ? -6.590 4.315 9.026 1.00 93.81 202 VAL A N 1
ATOM 1595 C CA . VAL A 1 202 ? -5.164 3.961 9.050 1.00 93.81 202 VAL A CA 1
ATOM 1596 C C . VAL A 1 202 ? -4.983 2.684 8.250 1.00 93.81 202 VAL A C 1
ATOM 1598 O O . VAL A 1 202 ? -5.484 1.633 8.641 1.00 93.81 202 VAL A O 1
ATOM 1601 N N . ALA A 1 203 ? -4.281 2.784 7.127 1.00 95.38 203 ALA A N 1
ATOM 1602 C CA . ALA A 1 203 ? -3.931 1.652 6.286 1.00 95.38 203 ALA A CA 1
ATOM 1603 C C . ALA A 1 203 ? -2.496 1.225 6.591 1.00 95.38 203 ALA A C 1
ATOM 1605 O O . ALA A 1 203 ? -1.563 1.987 6.351 1.00 95.38 203 ALA A O 1
ATOM 1606 N N . VAL A 1 204 ? -2.328 0.018 7.122 1.00 96.25 204 VAL A N 1
ATOM 1607 C CA . VAL A 1 204 ? -1.026 -0.637 7.277 1.00 96.25 204 VAL A CA 1
ATOM 1608 C C . VAL A 1 204 ? -0.874 -1.603 6.113 1.00 96.25 204 VAL A C 1
ATOM 1610 O O . VAL A 1 204 ? -1.596 -2.593 6.050 1.00 96.25 204 VAL A O 1
ATOM 1613 N N . LEU A 1 205 ? 0.017 -1.299 5.179 1.00 97.81 205 LEU A N 1
ATOM 1614 C CA . LEU A 1 205 ? 0.240 -2.041 3.940 1.00 97.81 205 LEU A CA 1
ATOM 1615 C C . LEU A 1 205 ? 1.548 -2.813 4.061 1.00 97.81 205 LEU A C 1
ATOM 1617 O O . LEU A 1 205 ? 2.542 -2.236 4.478 1.00 97.81 205 LEU A O 1
ATOM 1621 N N . VAL A 1 206 ? 1.558 -4.101 3.724 1.00 96.75 206 VAL A N 1
ATOM 1622 C CA . VAL A 1 206 ? 2.700 -4.990 3.982 1.00 96.75 206 VAL A CA 1
ATOM 1623 C C . VAL A 1 206 ? 3.103 -5.732 2.716 1.00 96.75 206 VAL A C 1
ATOM 1625 O O . VAL A 1 206 ? 2.260 -6.261 1.987 1.00 96.75 206 VAL A O 1
ATOM 1628 N N . PHE A 1 207 ? 4.406 -5.808 2.471 1.00 95.31 207 PHE A N 1
ATOM 1629 C CA . PHE A 1 207 ? 4.991 -6.542 1.354 1.00 95.31 207 PHE A CA 1
ATOM 1630 C C . PHE A 1 207 ? 6.380 -7.105 1.713 1.00 95.31 207 PHE A C 1
ATOM 1632 O O . PHE A 1 207 ? 6.994 -6.643 2.671 1.00 95.31 207 PHE A O 1
ATOM 1639 N N . PRO A 1 208 ? 6.887 -8.114 0.982 1.00 93.50 208 PRO A N 1
ATOM 1640 C CA . PRO A 1 208 ? 8.233 -8.641 1.155 1.00 93.50 208 PRO A CA 1
ATOM 1641 C C . PRO A 1 208 ? 9.301 -7.576 0.946 1.00 93.50 208 PRO A C 1
ATOM 1643 O O . PRO A 1 208 ? 9.241 -6.821 -0.024 1.00 93.50 208 PRO A O 1
ATOM 1646 N N . ASP A 1 209 ? 10.293 -7.573 1.826 1.00 93.56 209 ASP A N 1
ATOM 1647 C CA . ASP A 1 209 ? 11.535 -6.834 1.652 1.00 93.56 209 ASP A CA 1
ATOM 1648 C C . ASP A 1 209 ? 12.508 -7.687 0.827 1.00 93.56 209 ASP A C 1
ATOM 1650 O O . ASP A 1 209 ? 13.038 -8.700 1.294 1.00 93.56 209 ASP A O 1
ATOM 1654 N N . LEU A 1 210 ? 12.713 -7.289 -0.431 1.00 92.44 210 LEU A N 1
ATOM 1655 C CA . LEU A 1 210 ? 13.609 -7.979 -1.359 1.00 92.44 210 LEU A CA 1
ATOM 1656 C C . LEU A 1 210 ? 15.011 -7.356 -1.418 1.00 92.44 210 LEU A C 1
ATOM 1658 O O . LEU A 1 210 ? 15.852 -7.861 -2.157 1.00 92.44 210 LEU A O 1
ATOM 1662 N N . LYS A 1 211 ? 15.283 -6.274 -0.676 1.00 86.00 211 LYS A N 1
ATOM 1663 C CA . LYS A 1 211 ? 16.506 -5.475 -0.852 1.00 86.00 211 LYS A CA 1
ATOM 1664 C C . LYS A 1 211 ? 17.784 -6.050 -0.249 1.00 86.00 211 LYS A C 1
ATOM 1666 O O . LYS A 1 211 ? 18.830 -5.520 -0.586 1.00 86.00 211 LYS A O 1
ATOM 1671 N N . ARG A 1 212 ? 17.686 -7.094 0.581 1.00 63.59 212 ARG A N 1
ATOM 1672 C CA . ARG A 1 212 ? 18.786 -7.861 1.211 1.00 63.59 212 ARG A CA 1
ATOM 1673 C C . ARG A 1 212 ? 20.105 -7.117 1.448 1.00 63.59 212 ARG A C 1
ATOM 1675 O O . ARG A 1 212 ? 20.937 -7.042 0.519 1.00 63.59 212 ARG A O 1
#

Organism: NCBI:txid81417

Sequence (212 aa):
MTDEIYQSIFESKPLALWHAGEETAGDPIVIGSLSVKNNLKMPDGAGTYGATLLGLCRASRNLNTRSILQMLLCEYWRYHLECGHFGSVFGHMIDQIKHRGIDSRFEQEDALEFRSKEFVIQKPSTYAIEEIVPAIMRQIRGGVLRRYGIIYGVENDGFIAPLRAVNGDQITLIEEIVNDRIRREHLHAAVHRVPVQGGALVAVLVFPDLKR

Radius of gyration: 17.1 Å; chains: 1; bounding box: 42×34×47 Å